Protein 8R15 (pdb70)

Sequence (200 aa):
ACDCTGTRDGGSSSKDYICRDARLGPTKLPKKLPLSATVESYNRFGGLTPIQFLQTWTDEKGNYKYPPQNGFQLDANGNAINGSMVLQVGTLVDRFGSEYGSYVSAASAPYSQRALPPSNLATNPDTPDFPYNYHVYRVIKPLTVVGGPIAPWFGQPGLGAQFFTGETGNVKFLIEQNYLQKEDPSALVYKSDGCADVLF

B-factor: mean 47.09, std 11.44, range [26.04, 125.07]

Structure (mmCIF, N/CA/C/O backbone):
data_8R15
#
_entry.id   8R15
#
_cell.length_a   83.060
_cell.length_b   83.060
_cell.length_c   57.964
_cell.angle_alpha   90.000
_cell.angle_beta   90.000
_cell.angle_gamma   120.000
#
_symmetry.space_group_name_H-M   'P 32 2 1'
#
loop_
_entity.id
_entity.type
_entity.pdbx_description
1 polymer 'TNT domain-containing protein'
2 branched alpha-D-mannopyranose-(1-3)-[alpha-D-mannopyranose-(1-6)]beta-D-mannopyranose-(1-4)-2-acetamido-2-deoxy-beta-D-glucopyranose-(1-4)-2-acetamido-2-deoxy-beta-D-glucopyranose
3 non-polymer GLYCEROL
4 water water
#
loop_
_atom_site.group_PDB
_atom_site.id
_atom_site.type_symbol
_atom_site.label_atom_id
_atom_site.label_alt_id
_atom_site.label_comp_id
_atom_site.label_asym_id
_atom_site.label_entity_id
_atom_site.label_seq_id
_atom_site.pdbx_PDB_ins_code
_atom_site.Cartn_x
_atom_site.Cartn_y
_atom_site.Cartn_z
_atom_site.occupancy
_atom_site.B_iso_or_equiv
_atom_site.auth_seq_id
_atom_site.auth_comp_id
_atom_site.auth_asym_id
_atom_site.auth_atom_id
_atom_site.pdbx_PDB_model_num
ATOM 1 N N . ALA A 1 29 ? 33.18730 -6.12575 4.23325 1.000 61.29353 29 ALA A N 1
ATOM 2 C CA . ALA A 1 29 ? 32.47118 -6.16010 2.96481 1.000 62.09798 29 ALA A CA 1
ATOM 3 C C . ALA A 1 29 ? 30.98478 -5.86924 3.14749 1.000 61.22682 29 ALA A C 1
ATOM 4 O O . ALA A 1 29 ? 30.55498 -4.72709 3.01560 1.000 70.00067 29 ALA A O 1
ATOM 6 N N . CYS A 1 30 ? 30.21012 -6.91140 3.44605 1.000 54.27565 30 CYS A N 1
ATOM 7 C CA . CYS A 1 30 ? 28.76324 -6.79919 3.64087 1.000 62.08979 30 CYS A CA 1
ATOM 8 C C . CYS A 1 30 ? 28.08394 -6.29265 2.37644 1.000 62.36387 30 CYS A C 1
ATOM 9 O O . CYS A 1 30 ? 27.22826 -5.40592 2.40421 1.000 60.82358 30 CYS A O 1
ATOM 12 N N . ASP A 1 31 ? 28.47417 -6.88066 1.25585 1.000 62.36206 31 ASP A N 1
ATOM 13 C CA . ASP A 1 31 ? 28.01769 -6.45395 -0.04988 1.000 60.57346 31 ASP A CA 1
ATOM 14 C C . ASP A 1 31 ? 27.50012 -7.66930 -0.80451 1.000 54.24361 31 ASP A C 1
ATOM 15 O O . ASP A 1 31 ? 27.62542 -8.81224 -0.35516 1.000 49.28360 31 ASP A O 1
ATOM 20 N N . CYS A 1 32 ? 26.90924 -7.40724 -1.96661 1.000 55.36021 32 CYS A N 1
ATOM 21 C CA . CYS A 1 32 ? 26.42690 -8.45421 -2.85099 1.000 55.51200 32 CYS A CA 1
ATOM 22 C C . CYS A 1 32 ? 27.50181 -8.93503 -3.81383 1.000 53.64705 32 CYS A C 1
ATOM 23 O O . CYS A 1 32 ? 27.17586 -9.55637 -4.83082 1.000 56.75632 32 CYS A O 1
ATOM 26 N N . THR A 1 33 ? 28.76982 -8.65914 -3.51575 1.000 53.24657 33 THR A N 1
ATOM 27 C CA . THR A 1 33 ? 29.87221 -9.14753 -4.33434 1.000 51.87236 33 THR A CA 1
ATOM 28 C C . THR A 1 33 ? 29.94418 -10.66975 -4.27570 1.000 52.79059 33 THR A C 1
ATOM 29 O O . THR A 1 33 ? 29.78641 -11.27518 -3.21096 1.000 49.54866 33 THR A O 1
ATOM 33 N N . GLY A 1 34 ? 30.15686 -11.29228 -5.43575 1.000 51.94305 34 GLY A N 1
ATOM 34 C CA . GLY A 1 34 ? 30.27567 -12.73082 -5.52481 1.000 49.52616 34 GLY A CA 1
ATOM 35 C C . GLY A 1 34 ? 28.96773 -13.48472 -5.61475 1.000 45.89248 34 GLY A C 1
ATOM 36 O O . GLY A 1 34 ? 28.98322 -14.69622 -5.86864 1.000 42.10904 34 GLY A O 1
ATOM 37 N N . THR A 1 35 ? 27.83850 -12.82271 -5.40693 1.000 47.78276 35 THR A N 1
ATOM 38 C CA . THR A 1 35 ? 26.56180 -13.49400 -5.55907 1.000 46.81401 35 THR A CA 1
ATOM 39 C C . THR A 1 35 ? 26.19193 -13.57053 -7.03785 1.000 45.62247 35 THR A C 1
ATOM 40 O O . THR A 1 35 ? 26.97418 -13.21529 -7.92362 1.000 45.40407 35 THR A O 1
ATOM 44 N N . ARG A 1 36 ? 24.98281 -14.05076 -7.30754 1.000 47.68095 36 ARG A N 1
ATOM 45 C CA . ARG A 1 36 ? 24.49976 -14.26866 -8.66607 1.000 50.96870 36 ARG A CA 1
ATOM 46 C C . ARG A 1 36 ? 23.17718 -13.53361 -8.82906 1.000 49.35190 36 ARG A C 1
ATOM 47 O O . ARG A 1 36 ? 22.14653 -13.97531 -8.30620 1.000 51.12079 36 ARG A O 1
ATOM 55 N N . ASP A 1 37 ? 23.20897 -12.41848 -9.55035 1.000 44.42010 37 ASP A N 1
ATOM 56 C CA . ASP A 1 37 ? 22.01849 -11.60326 -9.76125 1.000 49.78392 37 ASP A CA 1
ATOM 57 C C . ASP A 1 37 ? 21.05629 -12.33876 -10.68855 1.000 48.99986 37 ASP A C 1
ATOM 58 O O . ASP A 1 37 ? 21.31962 -12.47796 -11.88712 1.000 49.80270 37 ASP A O 1
ATOM 63 N N . GLY A 1 38 ? 19.94094 -12.81583 -10.13152 1.000 50.37161 38 GLY A N 1
ATOM 64 C CA . GLY A 1 38 ? 18.90932 -13.47830 -10.91113 1.000 46.29736 38 GLY A CA 1
ATOM 65 C C . GLY A 1 38 ? 18.03459 -12.54023 -11.71526 1.000 50.87567 38 GLY A C 1
ATOM 66 O O . GLY A 1 38 ? 17.26101 -13.00612 -12.55958 1.000 49.75845 38 GLY A O 1
ATOM 67 N N . GLY A 1 39 ? 18.15076 -11.24403 -11.48994 1.000 48.03243 39 GLY A N 1
ATOM 68 C CA . GLY A 1 39 ? 17.35891 -10.29212 -12.22170 1.000 49.10980 39 GLY A CA 1
ATOM 69 C C . GLY A 1 39 ? 16.09044 -9.94953 -11.47856 1.000 50.09053 39 GLY A C 1
ATOM 70 O O . GLY A 1 39 ? 15.92163 -10.23601 -10.29018 1.000 49.03818 39 GLY A O 1
ATOM 71 N N . SER A 1 40 ? 15.17094 -9.32047 -12.21123 1.000 52.43026 40 SER A N 1
ATOM 72 C CA . SER A 1 40 ? 13.92063 -8.88962 -11.59958 1.000 49.44938 40 SER A CA 1
ATOM 73 C C . SER A 1 40 ? 13.10559 -10.07715 -11.11344 1.000 49.99364 40 SER A C 1
ATOM 74 O O . SER A 1 40 ? 12.34416 -9.96048 -10.14675 1.000 53.75913 40 SER A O 1
ATOM 77 N N . SER A 1 41 ? 13.25351 -11.22926 -11.76519 1.000 50.48197 41 SER A N 1
ATOM 78 C CA . SER A 1 41 ? 12.50671 -12.40611 -11.33924 1.000 52.82787 41 SER A CA 1
ATOM 79 C C . SER A 1 41 ? 12.92203 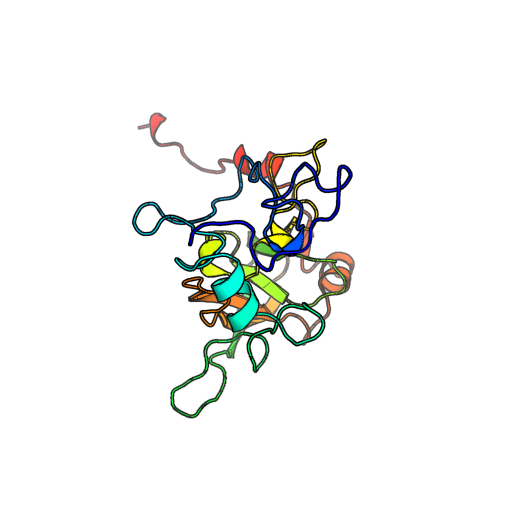-12.86305 -9.94507 1.000 49.42144 41 SER A C 1
ATOM 80 O O . SER A 1 41 ? 12.13030 -13.49715 -9.23936 1.000 51.29573 41 SER A O 1
ATOM 83 N N . SER A 1 42 ? 14.15204 -12.56240 -9.53104 1.000 49.30637 42 SER A N 1
ATOM 84 C CA . SER A 1 42 ? 14.62687 -12.89615 -8.19535 1.000 46.14670 42 SER A CA 1
ATOM 85 C C . SER A 1 42 ? 14.57962 -11.70066 -7.25512 1.000 45.08594 42 SER A C 1
ATOM 86 O O . SER A 1 42 ? 15.37945 -11.62071 -6.31990 1.000 43.89733 42 SER A O 1
ATOM 89 N N . LYS A 1 43 ? 13.63964 -10.77681 -7.47478 1.000 45.73491 43 LYS A N 1
ATOM 90 C CA . LYS A 1 43 ? 13.58906 -9.55474 -6.67909 1.000 46.75214 43 LYS A CA 1
ATOM 91 C C . LYS A 1 43 ? 13.26266 -9.81936 -5.21366 1.000 45.51435 43 LYS A C 1
ATOM 92 O O . LYS A 1 43 ? 13.51430 -8.95518 -4.36816 1.000 49.60180 43 LYS A O 1
ATOM 98 N N . ASP A 1 44 ? 12.71639 -10.98168 -4.88467 1.000 44.92565 44 ASP A N 1
ATOM 99 C CA . ASP A 1 44 ? 12.32589 -11.26986 -3.51199 1.000 47.21070 44 ASP A CA 1
ATOM 100 C C . ASP A 1 44 ? 13.41601 -11.97976 -2.71489 1.000 43.67690 44 ASP A C 1
ATOM 101 O O . ASP A 1 44 ? 13.15585 -12.43318 -1.59466 1.000 46.33724 44 ASP A O 1
ATOM 106 N N . TYR A 1 45 ? 14.63087 -12.06216 -3.24565 1.000 44.09434 45 TYR A N 1
ATOM 107 C CA . TYR A 1 45 ? 15.70926 -12.77962 -2.58614 1.000 43.85878 45 TYR A CA 1
ATOM 108 C C . TYR A 1 45 ? 16.88106 -11.84635 -2.30573 1.000 45.23138 45 TYR A C 1
ATOM 109 O O . TYR A 1 45 ? 17.04973 -10.81569 -2.96591 1.000 48.97445 45 TYR A O 1
ATOM 118 N N . ILE A 1 46 ? 17.67169 -12.20758 -1.28944 1.000 42.90182 46 ILE A N 1
ATOM 119 C CA . ILE A 1 46 ? 18.83522 -11.41041 -0.91553 1.000 45.37652 46 ILE A CA 1
ATOM 120 C C . ILE A 1 46 ? 19.83040 -11.39380 -2.06501 1.000 45.13166 46 ILE A C 1
ATOM 121 O O . ILE A 1 46 ? 20.23257 -12.44637 -2.57965 1.000 47.19873 46 ILE A O 1
ATOM 126 N N . CYS A 1 47 ? 20.22311 -10.19154 -2.48076 1.000 44.85552 47 CYS A N 1
ATOM 127 C CA . CYS A 1 47 ? 21.12881 -9.98718 -3.60567 1.000 47.45848 47 CYS A CA 1
ATOM 128 C C . CYS A 1 47 ? 20.58044 -10.57318 -4.90294 1.000 48.75827 47 CYS A C 1
ATOM 129 O O . CYS A 1 47 ? 21.33523 -10.81362 -5.84979 1.000 49.34539 47 CYS A O 1
ATOM 132 N N . ARG A 1 48 ? 19.26523 -10.78264 -4.96444 1.000 49.04934 48 ARG A N 1
ATOM 133 C CA . ARG A 1 48 ? 18.59719 -11.41941 -6.09927 1.000 49.93971 48 ARG A CA 1
ATOM 134 C C . ARG A 1 48 ? 19.20155 -12.78591 -6.41217 1.000 50.61852 48 ARG A C 1
ATOM 135 O O . ARG A 1 48 ? 19.18709 -13.23928 -7.56030 1.000 53.70317 48 ARG A O 1
ATOM 143 N N . ASP A 1 49 ? 19.73658 -13.44444 -5.38627 1.000 46.05624 49 ASP A N 1
ATOM 144 C CA . ASP A 1 49 ? 20.35040 -14.76510 -5.49743 1.000 44.82061 49 ASP A CA 1
ATOM 145 C C . ASP A 1 49 ? 19.56368 -15.69198 -4.57835 1.000 44.64454 49 ASP A C 1
ATOM 146 O O . ASP A 1 49 ? 19.79356 -15.70997 -3.36484 1.000 42.58374 49 ASP A O 1
ATOM 151 N N . ALA A 1 50 ? 18.64723 -16.47153 -5.16010 1.000 46.85893 50 ALA A N 1
ATOM 152 C CA . ALA A 1 50 ? 17.76858 -17.33373 -4.37706 1.000 39.98824 50 ALA A CA 1
ATOM 153 C C . ALA A 1 50 ? 18.52283 -18.32716 -3.50147 1.000 37.62177 50 ALA A C 1
ATOM 154 O O . ALA A 1 50 ? 17.90293 -18.93325 -2.62091 1.000 40.60674 50 ALA A O 1
ATOM 156 N N . ARG A 1 51 ? 19.83056 -18.51124 -3.71338 1.000 40.02637 51 ARG A N 1
ATOM 157 C CA . ARG A 1 51 ? 20.60772 -19.36685 -2.82287 1.000 38.07931 51 ARG A CA 1
ATOM 158 C C . ARG A 1 51 ? 20.70079 -18.77400 -1.42635 1.000 38.09102 51 ARG A C 1
ATOM 159 O O . ARG A 1 51 ? 20.79742 -19.51418 -0.44268 1.000 35.78747 51 ARG A O 1
ATOM 167 N N . LEU A 1 52 ? 20.66579 -17.44612 -1.32141 1.000 41.10963 52 LEU A N 1
ATOM 168 C CA . LEU A 1 52 ? 20.80680 -16.73513 -0.05714 1.000 37.41028 52 LEU A CA 1
ATOM 169 C C . LEU A 1 52 ? 19.48698 -16.55005 0.68762 1.000 37.50794 52 LEU A C 1
ATOM 170 O O . LEU A 1 52 ? 19.47047 -15.89724 1.73653 1.000 36.62367 52 LEU A O 1
ATOM 175 N N . GLY A 1 53 ? 18.38310 -17.08831 0.17716 1.000 39.29796 53 GLY A N 1
ATOM 176 C CA . GLY A 1 53 ? 17.11791 -17.01871 0.87326 1.000 39.30089 53 GLY A CA 1
ATOM 177 C C . GLY A 1 53 ? 16.32021 -15.76523 0.56652 1.000 42.94418 53 GLY A C 1
ATOM 178 O O . GLY A 1 53 ? 16.82334 -14.80861 -0.02903 1.000 41.71453 53 GLY A O 1
ATOM 179 N N . PRO A 1 54 ? 15.06127 -15.73676 0.99294 1.000 41.33832 54 PRO A N 1
ATOM 180 C CA . PRO A 1 54 ? 14.18954 -14.60966 0.65006 1.000 45.00381 54 PRO A CA 1
ATOM 181 C C . PRO A 1 54 ? 14.50767 -13.36667 1.46696 1.000 47.92132 54 PRO A C 1
ATOM 182 O O . PRO A 1 54 ? 15.05303 -13.43697 2.57264 1.000 46.99276 54 PRO A O 1
ATOM 186 N N . THR A 1 55 ? 14.15673 -12.20851 0.89830 1.000 41.38455 55 THR A N 1
ATOM 187 C CA . THR A 1 55 ? 14.27620 -10.95997 1.64623 1.000 44.69223 55 THR A CA 1
ATOM 188 C C . THR A 1 55 ? 13.30725 -10.93974 2.82568 1.000 46.16670 55 THR A C 1
ATOM 189 O O . THR A 1 55 ? 13.68001 -10.57208 3.94588 1.000 44.05089 55 THR A O 1
ATOM 193 N N . LYS A 1 56 ? 12.05928 -11.34680 2.58967 1.000 48.53766 56 LYS A N 1
ATOM 194 C CA . LYS A 1 56 ? 11.03326 -11.44180 3.62136 1.000 46.86199 56 LYS A CA 1
ATOM 195 C C . LYS A 1 56 ? 10.96251 -12.88153 4.11595 1.000 44.28469 56 LYS A C 1
ATOM 196 O O . LYS A 1 56 ? 10.65663 -13.79286 3.33765 1.000 49.46742 56 LYS A O 1
ATOM 202 N N . LEU A 1 57 ? 11.22014 -13.07632 5.40881 1.000 40.09468 57 LEU A N 1
ATOM 203 C CA . LEU A 1 57 ? 11.32590 -14.39785 6.00850 1.000 48.77011 57 LEU A CA 1
ATOM 204 C C . LEU A 1 57 ? 9.94347 -14.95753 6.33319 1.000 48.17438 57 LEU A C 1
ATOM 205 O O . LEU A 1 57 ? 8.96426 -14.20962 6.39918 1.000 48.85847 57 LEU A O 1
ATOM 210 N N . PRO A 1 58 ? 9.82616 -16.27985 6.50816 1.000 46.69279 58 PRO A N 1
ATOM 211 C CA . PRO A 1 58 ? 8.51494 -16.85435 6.83977 1.000 46.96436 58 PRO A CA 1
ATOM 212 C C . PRO A 1 58 ? 7.96490 -16.23730 8.11593 1.000 46.92904 58 PRO A C 1
ATOM 213 O O . PRO A 1 58 ? 8.71191 -15.88526 9.03100 1.000 50.21817 58 PRO A O 1
ATOM 217 N N . LYS A 1 59 ? 6.64179 -16.08993 8.16256 1.000 43.28959 59 LYS A N 1
ATOM 218 C CA . LYS A 1 59 ? 6.04302 -15.28304 9.21568 1.000 44.39281 59 LYS A CA 1
ATOM 219 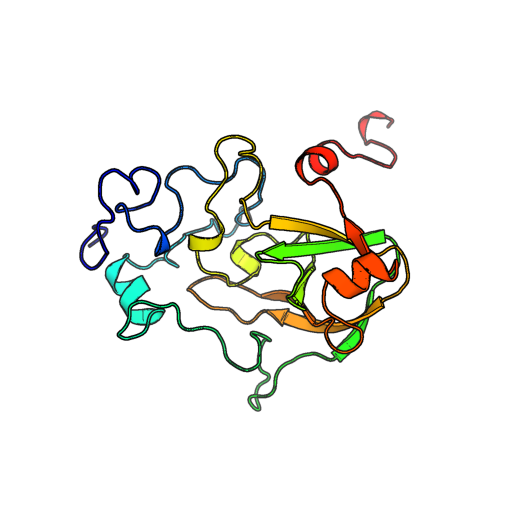C C . LYS A 1 59 ? 5.95408 -16.02824 10.54088 1.000 43.30264 59 LYS A C 1
ATOM 220 O O . LYS A 1 59 ? 6.01203 -15.39745 11.60012 1.000 43.93685 59 LYS A O 1
ATOM 226 N N . LYS A 1 60 ? 5.82261 -17.35266 10.51772 1.000 41.04590 60 LYS A N 1
ATOM 227 C CA . LYS A 1 60 ? 5.59645 -18.10913 11.74046 1.000 39.79816 60 LYS A CA 1
ATOM 228 C C . LYS A 1 60 ? 6.65368 -19.17545 12.01770 1.000 38.56961 60 LYS A C 1
ATOM 229 O O . LYS A 1 60 ? 6.54953 -19.87705 13.03060 1.000 35.45629 60 LYS A O 1
ATOM 235 N N . LEU A 1 61 ? 7.66560 -19.31902 11.16741 1.000 40.80414 61 LEU A N 1
ATOM 236 C CA . LEU A 1 61 ? 8.71684 -20.30299 11.41916 1.000 38.56437 61 LEU A CA 1
ATOM 237 C C . LEU A 1 61 ? 9.74290 -19.74396 12.39548 1.000 39.33345 61 LEU A C 1
ATOM 238 O O . LEU A 1 61 ? 10.31173 -18.67711 12.13554 1.000 37.10491 61 LEU A O 1
ATOM 243 N N . PRO A 1 62 ? 9.99514 -20.40849 13.52361 1.000 42.24599 62 PRO A N 1
ATOM 244 C CA . PRO A 1 62 ? 11.07834 -19.97459 14.41979 1.000 40.24050 62 PRO A CA 1
ATOM 245 C C . PRO A 1 62 ? 12.42131 -20.16445 13.73211 1.000 34.95673 62 PRO A C 1
ATOM 246 O O . PRO A 1 62 ? 12.80208 -21.28392 13.38185 1.000 32.65245 62 PRO A O 1
ATOM 250 N N . LEU A 1 63 ? 13.14350 -19.07002 13.54023 1.000 32.70675 63 LEU A N 1
ATOM 251 C CA . LEU A 1 63 ? 14.43062 -19.18767 12.87247 1.000 36.17116 63 LEU A CA 1
ATOM 252 C C . LEU A 1 63 ? 15.57021 -19.43344 13.84914 1.000 35.63440 63 LEU A C 1
ATOM 253 O O . LEU A 1 63 ? 16.56944 -20.06641 13.48230 1.000 36.23513 63 LEU A O 1
ATOM 258 N N . SER A 1 64 ? 15.43727 -18.97607 15.08772 1.000 32.24139 64 SER A N 1
ATOM 259 C CA . SER A 1 64 ? 16.51000 -19.11667 16.05957 1.000 38.03253 64 SER A CA 1
ATOM 260 C C . SER A 1 64 ? 15.91982 -19.02657 17.45936 1.000 38.03849 64 SER A C 1
ATOM 261 O O . SER A 1 64 ? 14.70289 -18.94837 17.64234 1.000 36.45740 64 SER A O 1
ATOM 264 N N . ALA A 1 65 ? 16.80043 -19.03827 18.44996 1.000 32.59349 65 ALA A N 1
ATOM 265 C CA . ALA A 1 65 ? 16.42061 -18.70319 19.80804 1.000 34.78463 65 ALA A CA 1
ATOM 266 C C . ALA A 1 65 ? 16.77058 -17.24222 20.07745 1.000 39.62428 65 ALA A C 1
ATOM 267 O O . ALA A 1 65 ? 17.40474 -16.56973 19.26074 1.000 41.46760 65 ALA A O 1
ATOM 269 N N . THR A 1 66 ? 16.33745 -16.73994 21.23419 1.000 39.03093 66 THR A N 1
ATOM 270 C CA . THR A 1 66 ? 16.62685 -15.34708 21.55522 1.000 37.66843 66 THR A CA 1
ATOM 271 C C . THR A 1 66 ? 18.09118 -15.15603 21.91152 1.000 42.32293 66 THR A C 1
ATOM 272 O O . THR A 1 66 ? 18.65958 -14.09011 21.65544 1.000 46.60220 66 THR A O 1
ATOM 276 N N . VAL A 1 67 ? 18.71676 -16.17402 22.49516 1.000 38.34407 67 VAL A N 1
ATOM 277 C CA . VAL A 1 67 ? 20.09966 -16.04312 22.92530 1.000 39.95009 67 VAL A CA 1
ATOM 278 C C . VAL A 1 67 ? 21.07714 -16.06665 21.75644 1.000 41.306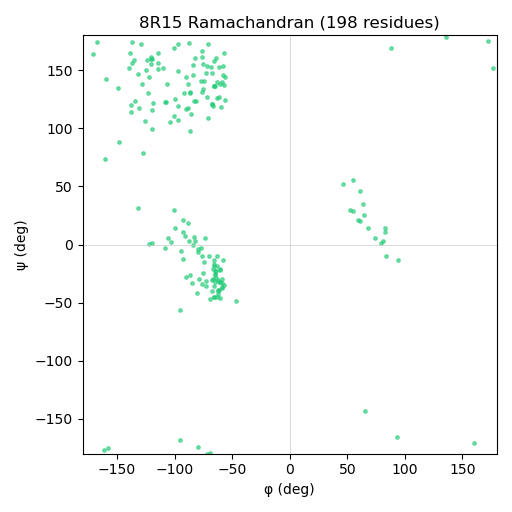24 67 VAL A C 1
ATOM 279 O O . VAL A 1 67 ? 22.23762 -15.67259 21.92034 1.000 44.84107 67 VAL A O 1
ATOM 283 N N . GLU A 1 68 ? 20.64400 -16.50015 20.57304 1.000 44.26735 68 GLU A N 1
ATOM 284 C CA . GLU A 1 68 ? 21.54842 -16.61564 19.42674 1.000 44.61910 68 GLU A CA 1
ATOM 285 C C . GLU A 1 68 ? 20.71872 -16.34864 18.16737 1.000 40.93967 68 GLU A C 1
ATOM 286 O O . GLU A 1 68 ? 20.19139 -17.27645 17.55252 1.000 41.58526 68 GLU A O 1
ATOM 292 N N . SER A 1 69 ? 20.62143 -15.07261 17.79195 1.000 41.96125 69 SER A N 1
ATOM 293 C CA . SER A 1 69 ? 19.79574 -14.68378 16.65450 1.000 41.35324 69 SER A CA 1
ATOM 294 C C . SER A 1 69 ? 20.23661 -15.40650 15.39007 1.000 38.25316 69 SER A C 1
ATOM 295 O O . SER A 1 69 ? 21.38433 -15.83548 15.25642 1.000 42.64046 69 SER A O 1
ATOM 298 N N . TYR A 1 70 ? 19.29940 -15.57004 14.46851 1.000 34.79621 70 TYR A N 1
ATOM 299 C CA . TYR A 1 70 ? 19.60779 -16.23857 13.21790 1.000 39.88153 70 TYR A CA 1
ATOM 300 C C . TYR A 1 70 ? 20.35987 -15.29371 12.29188 1.000 39.88713 70 TYR A C 1
ATOM 301 O O . TYR A 1 70 ? 20.07807 -14.09347 12.24065 1.000 40.03707 70 TYR A O 1
ATOM 310 N N . ASN A 1 71 ? 21.34305 -15.83589 11.58176 1.000 39.85633 71 ASN A N 1
ATOM 311 C CA . ASN A 1 71 ? 22.08395 -15.08019 10.57932 1.000 41.96257 71 ASN A CA 1
ATOM 312 C C . ASN A 1 71 ? 22.26615 -15.98633 9.37162 1.000 41.21801 71 ASN A C 1
ATOM 313 O O . ASN A 1 71 ? 22.95322 -17.01033 9.46331 1.000 42.48161 71 ASN A O 1
ATOM 318 N N . ARG A 1 72 ? 21.63995 -15.61961 8.24599 1.000 40.84921 72 ARG A N 1
ATOM 319 C CA . ARG A 1 72 ? 21.61338 -16.50877 7.08718 1.000 40.63057 72 ARG A CA 1
ATOM 320 C C . ARG A 1 72 ? 23.00621 -16.82741 6.56333 1.000 40.12463 72 ARG A C 1
ATOM 321 O O . ARG A 1 72 ? 23.18073 -17.84384 5.88279 1.000 45.04273 72 ARG A O 1
ATOM 329 N N . PHE A 1 73 ? 24.00261 -16.00262 6.87707 1.000 41.95431 73 PHE A N 1
ATOM 330 C CA . PHE A 1 73 ? 25.35475 -16.19291 6.37138 1.000 42.79839 73 PHE A CA 1
ATOM 331 C C . PHE A 1 73 ? 26.31190 -16.73144 7.43086 1.000 45.63143 73 PHE A C 1
ATOM 332 O O . PHE A 1 73 ? 27.51382 -16.85122 7.16353 1.000 49.52697 73 PHE A O 1
ATOM 340 N N . GLY A 1 74 ? 25.81293 -17.06910 8.61654 1.000 42.75956 74 GLY A N 1
ATOM 341 C CA . GLY A 1 74 ? 26.68086 -17.56891 9.67396 1.000 40.91604 74 GLY A CA 1
ATOM 342 C C . GLY A 1 74 ? 27.70446 -16.56054 10.14518 1.000 44.33361 74 GLY A C 1
ATOM 343 O O . GLY A 1 74 ? 28.83027 -16.93859 10.49215 1.000 49.22257 74 GLY A O 1
ATOM 344 N N . GLY A 1 75 ? 27.34072 -15.28007 10.16473 1.000 45.36451 75 GLY A N 1
ATOM 345 C CA . GLY A 1 75 ? 28.26370 -14.24999 10.58374 1.000 50.71690 75 GLY A CA 1
ATOM 346 C C . GLY A 1 75 ? 29.27141 -13.83864 9.53893 1.000 47.02292 75 GLY A C 1
ATOM 347 O O . GLY A 1 75 ? 30.11102 -12.97616 9.82136 1.000 46.21626 75 GLY A O 1
ATOM 348 N N . LEU A 1 76 ? 29.21642 -14.41996 8.34593 1.000 45.03205 76 LEU A N 1
ATOM 349 C CA . LEU A 1 76 ? 30.11356 -14.09249 7.24805 1.000 45.57383 76 LEU A CA 1
ATOM 350 C C . LEU A 1 76 ? 29.43221 -13.16883 6.24372 1.000 45.84695 76 LEU A C 1
ATOM 351 O O . LEU A 1 76 ? 28.22152 -12.93943 6.28233 1.000 46.38606 76 LEU A O 1
ATOM 356 N N . THR A 1 77 ? 30.23857 -12.63544 5.33869 1.000 48.68963 77 THR A N 1
ATOM 357 C CA . THR A 1 77 ? 29.71622 -11.88072 4.21597 1.000 49.04111 77 THR A CA 1
ATOM 358 C C . THR A 1 77 ? 29.32501 -12.85507 3.09964 1.000 48.89468 77 THR A C 1
ATOM 359 O O . THR A 1 77 ? 29.83550 -13.98186 3.05784 1.000 47.92626 77 THR A O 1
ATOM 363 N N . PRO A 1 78 ? 28.37321 -12.47308 2.22789 1.000 46.84512 78 PRO A N 1
ATOM 364 C CA . PRO A 1 78 ? 27.91026 -13.41618 1.18977 1.000 43.16637 78 PRO A CA 1
ATOM 365 C C . PRO A 1 78 ? 29.02325 -14.13356 0.43792 1.000 44.71015 78 PRO A C 1
ATOM 366 O O . PRO A 1 78 ? 28.97182 -15.36552 0.31614 1.000 44.69913 78 PRO A O 1
ATOM 370 N N . ILE A 1 79 ? 30.03409 -13.41119 -0.05864 1.000 45.67816 79 ILE A N 1
ATOM 371 C CA . ILE A 1 79 ? 31.10941 -14.06253 -0.80583 1.000 45.38866 79 ILE A CA 1
ATOM 372 C C . ILE A 1 79 ? 31.85221 -15.05563 0.08389 1.000 48.57896 79 ILE A C 1
ATOM 373 O O . ILE A 1 79 ? 32.14363 -16.18007 -0.33829 1.000 49.13855 79 ILE A O 1
ATOM 378 N N . GLN A 1 80 ? 32.13954 -14.67928 1.33553 1.000 46.91410 80 GLN A N 1
ATOM 379 C CA . GLN A 1 80 ? 32.76876 -15.62019 2.26342 1.000 46.42990 80 GLN A CA 1
ATOM 380 C C . GLN A 1 80 ? 31.87600 -16.82399 2.52768 1.000 41.05680 80 GLN A C 1
ATOM 381 O O . GLN A 1 80 ? 32.35808 -17.95840 2.64419 1.000 37.43164 80 GLN A O 1
ATOM 387 N N . PHE A 1 81 ? 30.57255 -16.58607 2.65270 1.000 43.73487 81 PHE A N 1
ATOM 388 C CA . PHE A 1 81 ? 29.62200 -17.67154 2.85229 1.000 43.20674 81 PHE A CA 1
ATOM 389 C C . PHE A 1 81 ? 29.54927 -18.57209 1.62375 1.000 42.90403 81 PHE A C 1
ATOM 390 O O . PHE A 1 81 ? 29.56920 -19.80265 1.74902 1.000 45.61786 81 PHE A O 1
ATOM 398 N N . LEU A 1 82 ? 29.48048 -17.98335 0.42749 1.000 44.72649 82 LEU A N 1
ATOM 399 C CA . LEU A 1 82 ? 29.48928 -18.79885 -0.78306 1.000 45.48849 82 LEU A CA 1
ATOM 400 C C . LEU A 1 82 ? 30.80034 -19.56231 -0.92167 1.000 41.59368 82 LEU A C 1
ATOM 401 O O . LEU A 1 82 ? 30.79365 -20.76221 -1.21620 1.000 44.95634 82 LEU A O 1
ATOM 406 N N . GLN A 1 83 ? 31.93147 -18.88596 -0.69591 1.000 42.96414 83 GLN A N 1
ATOM 407 C CA . GLN A 1 83 ? 33.23788 -19.53608 -0.78984 1.000 45.27379 83 GLN A CA 1
ATOM 408 C C . GLN A 1 83 ? 33.34357 -20.74025 0.13394 1.000 45.26694 83 GLN A C 1
ATOM 409 O O . GLN A 1 83 ? 34.01004 -21.72895 -0.19520 1.000 47.56250 83 GLN A O 1
ATOM 415 N N . THR A 1 84 ? 32.70525 -20.67164 1.29830 1.000 43.80213 84 THR A N 1
ATOM 416 C CA . THR A 1 84 ? 32.88602 -21.70790 2.30140 1.000 41.42176 84 THR A CA 1
ATOM 417 C C . THR A 1 84 ? 31.95494 -22.88870 2.07005 1.000 41.94049 84 THR A C 1
ATOM 418 O O . THR A 1 84 ? 32.33677 -24.03499 2.33554 1.000 42.68867 84 THR A O 1
ATOM 422 N N . TRP A 1 85 ? 30.75415 -22.63747 1.54445 1.000 46.03432 85 TRP A N 1
ATOM 423 C CA . TRP A 1 85 ? 29.69184 -23.63277 1.54559 1.000 42.56972 85 TRP A CA 1
ATOM 424 C C . TRP A 1 85 ? 29.21077 -24.01466 0.15185 1.000 40.16334 85 TRP A C 1
ATOM 425 O O . TRP A 1 85 ? 28.29119 -24.83614 0.03015 1.000 42.18507 85 TRP A O 1
ATOM 436 N N . THR A 1 86 ? 29.78672 -23.45163 -0.90062 1.000 40.59753 86 THR A N 1
ATOM 437 C CA . THR A 1 86 ? 29.43299 -23.85268 -2.25118 1.000 45.38027 86 THR A CA 1
ATOM 438 C C . THR A 1 86 ? 30.66123 -24.38855 -2.97425 1.000 51.80853 86 THR A C 1
ATOM 439 O O . THR A 1 86 ? 31.80519 -24.11601 -2.59442 1.000 48.45632 86 THR A O 1
ATOM 443 N N . ASP A 1 87 ? 30.39933 -25.16238 -4.02629 1.000 53.16115 87 ASP A N 1
ATOM 444 C CA . ASP A 1 87 ? 31.42397 -25.72667 -4.88574 1.000 52.40788 87 ASP A CA 1
ATOM 445 C C . ASP A 1 87 ? 31.63185 -24.82210 -6.09715 1.000 55.49186 87 ASP A C 1
ATOM 446 O O . ASP A 1 87 ? 31.14186 -23.68871 -6.14742 1.000 58.59099 87 ASP A O 1
ATOM 451 N N . GLU A 1 88 ? 32.35834 -25.33462 -7.09401 1.000 60.07739 88 GLU A N 1
ATOM 452 C CA . GLU A 1 88 ? 32.68227 -24.53390 -8.26813 1.000 65.29186 88 GLU A CA 1
ATOM 453 C C . GLU A 1 88 ? 31.44472 -24.21672 -9.09721 1.000 63.64248 88 GLU A C 1
ATOM 454 O O . GLU A 1 88 ? 31.39443 -23.17205 -9.75646 1.000 61.79168 88 GLU A O 1
ATOM 460 N N . LYS A 1 89 ? 30.44822 -25.10046 -9.09342 1.000 58.20890 89 LYS A N 1
ATOM 461 C CA . LYS A 1 89 ? 29.21282 -24.82447 -9.81235 1.000 56.55260 89 LYS A CA 1
ATOM 462 C C . LYS A 1 89 ? 28.27950 -23.89845 -9.04083 1.000 55.26008 89 LYS A C 1
ATOM 463 O O . LYS A 1 89 ? 27.23195 -23.51675 -9.57457 1.000 53.08181 89 LYS A O 1
ATOM 469 N N . GLY A 1 90 ? 28.63470 -23.52279 -7.81304 1.000 53.76535 90 GLY A N 1
ATOM 470 C CA . GLY A 1 90 ? 27.76587 -22.71671 -6.98527 1.000 51.80616 90 GLY A CA 1
ATOM 471 C C . GLY A 1 90 ? 26.69999 -23.49139 -6.24717 1.000 50.80523 90 GLY A C 1
ATOM 472 O O . GLY A 1 90 ? 25.78521 -22.87597 -5.68666 1.000 49.05253 90 GLY A O 1
ATOM 473 N N . ASN A 1 91 ? 26.77948 -24.82019 -6.23415 1.000 51.33366 91 ASN A N 1
ATOM 474 C CA . ASN A 1 91 ? 25.81876 -25.64918 -5.51852 1.000 49.14094 91 ASN A CA 1
ATOM 475 C C . ASN A 1 91 ? 26.30889 -25.89173 -4.09579 1.000 46.68152 91 ASN A C 1
ATOM 476 O O . ASN A 1 91 ? 27.51150 -26.00678 -3.85168 1.000 48.04950 91 ASN A O 1
ATOM 481 N N . TYR A 1 92 ? 25.37379 -25.94423 -3.15281 1.000 42.66810 92 TYR A N 1
ATOM 482 C CA . TYR A 1 92 ? 25.75026 -26.04496 -1.74947 1.000 40.73726 92 TYR A CA 1
ATOM 483 C C . TYR A 1 92 ? 26.44101 -27.37075 -1.45599 1.000 44.09467 92 TYR A C 1
ATOM 484 O O . TYR A 1 92 ? 26.00996 -28.43103 -1.91661 1.000 40.78712 92 TYR A O 1
ATOM 493 N N . LYS A 1 93 ? 27.52199 -27.30302 -0.68106 1.000 44.38600 93 LYS A N 1
ATOM 494 C CA . LYS A 1 93 ? 28.19781 -28.49321 -0.18518 1.000 41.56849 93 LYS A CA 1
ATOM 495 C C . LYS A 1 93 ? 27.53453 -28.93497 1.11790 1.000 42.11146 93 LYS A C 1
ATOM 496 O O . LYS A 1 93 ? 27.32414 -28.12204 2.02522 1.000 43.04084 93 LYS A O 1
ATOM 502 N N . TYR A 1 94 ? 27.20152 -30.21378 1.21084 1.000 36.50349 94 TYR A N 1
ATOM 503 C CA . TYR A 1 94 ? 26.40254 -30.70440 2.32453 1.000 41.96431 94 TYR A CA 1
ATOM 504 C C . TYR A 1 94 ? 27.21626 -31.58198 3.27179 1.000 41.28545 94 TYR A C 1
ATOM 505 O O . TYR A 1 94 ? 28.19681 -32.21277 2.86157 1.000 45.04690 94 TYR A O 1
ATOM 514 N N . PRO A 1 95 ? 26.84155 -31.63199 4.55392 1.000 41.86165 95 PRO A N 1
ATOM 515 C CA . PRO A 1 95 ? 27.66348 -32.33655 5.57245 1.000 43.92796 95 PRO A CA 1
ATOM 516 C C . PRO A 1 95 ? 27.80982 -33.81786 5.27227 1.000 43.15307 95 PRO A C 1
ATOM 517 O O . PRO A 1 95 ? 26.92739 -34.42796 4.65302 1.000 44.33739 95 PRO A O 1
ATOM 521 N N . PRO A 1 96 ? 28.89967 -34.43383 5.71612 1.000 41.15479 96 PRO A N 1
ATOM 522 C CA . PRO A 1 96 ? 29.11636 -35.86113 5.46318 1.000 41.86337 96 PRO A CA 1
ATOM 523 C C . PRO A 1 96 ? 28.26056 -36.72924 6.37683 1.000 42.92698 96 PRO A C 1
ATOM 524 O O . PRO A 1 96 ? 27.68546 -36.26804 7.36221 1.000 43.30131 96 PRO A O 1
ATOM 528 N N . GLN A 1 97 ? 28.19681 -38.01354 6.02202 1.000 44.65376 97 GLN A N 1
ATOM 529 C CA . GLN A 1 97 ? 27.44468 -39.02970 6.76205 1.000 40.06970 97 GLN A CA 1
ATOM 530 C C . GLN A 1 97 ? 26.05037 -38.53111 7.12712 1.000 44.53368 97 GLN A C 1
ATOM 531 O O . GLN A 1 97 ? 25.63159 -38.55735 8.28794 1.000 42.59836 97 GLN A O 1
ATOM 537 N N . ASN A 1 98 ? 25.33896 -38.05113 6.10826 1.000 44.14563 98 ASN A N 1
ATOM 538 C CA . ASN A 1 98 ? 23.92763 -37.68557 6.18952 1.000 41.66388 98 ASN A CA 1
ATOM 539 C C . ASN A 1 98 ? 23.66190 -36.57191 7.18972 1.000 43.05289 98 ASN A C 1
ATOM 540 O O . ASN A 1 98 ? 22.52293 -36.40061 7.63762 1.000 43.84951 98 ASN A O 1
ATOM 545 N N . GLY A 1 99 ? 24.68874 -35.80100 7.54362 1.000 43.94494 99 GLY A N 1
ATOM 546 C CA . GLY A 1 99 ? 24.50755 -34.64443 8.39707 1.000 41.86031 99 GLY A CA 1
ATOM 547 C C . GLY A 1 99 ? 24.42867 -34.93008 9.88006 1.000 39.67258 99 GLY A C 1
ATOM 548 O O . GLY A 1 99 ? 24.19942 -33.99665 10.66131 1.000 43.48724 99 GLY A O 1
ATOM 549 N N . PHE A 1 100 ? 24.59264 -36.18014 10.29642 1.000 38.28147 100 PHE A N 1
ATOM 550 C CA . PHE A 1 100 ? 24.68178 -36.47554 11.71483 1.000 39.65929 100 PHE A CA 1
ATOM 551 C C . PHE A 1 100 ? 25.96605 -35.89037 12.29654 1.000 40.75780 100 PHE A C 1
ATOM 552 O O . PHE A 1 100 ? 26.99680 -35.79285 11.62309 1.000 37.28989 100 PHE A O 1
ATOM 560 N N . GLN A 1 101 ? 25.89288 -35.49392 13.56373 1.000 41.40377 101 GLN A N 1
ATOM 561 C CA . GLN A 1 101 ? 27.09456 -35.13664 14.29941 1.000 38.69665 101 GLN A CA 1
ATOM 562 C C . GLN A 1 101 ? 28.01273 -36.34922 14.38780 1.000 42.57029 101 GLN A C 1
ATOM 563 O O . GLN A 1 101 ? 27.58894 -37.43506 14.79656 1.000 43.90922 101 GLN A O 1
ATOM 569 N N . LEU A 1 102 ? 29.26739 -36.16869 13.98155 1.000 43.24343 102 LEU A N 1
ATOM 570 C CA . LEU A 1 102 ? 30.24312 -37.25023 13.98432 1.000 45.43279 102 LEU A CA 1
ATOM 571 C C . LEU A 1 102 ? 30.94892 -37.32134 15.33173 1.000 47.03658 102 LEU A C 1
ATOM 572 O O . LEU A 1 102 ? 31.32437 -36.29398 15.90454 1.000 43.38905 102 LEU A O 1
ATOM 577 N N . ASP A 1 103 ? 31.14546 -38.54355 15.82656 1.000 49.31553 103 ASP A N 1
ATOM 578 C CA . ASP A 1 103 ? 31.83686 -38.73337 17.09395 1.000 53.44128 103 ASP A CA 1
ATOM 579 C C . ASP A 1 103 ? 33.31716 -38.37246 16.94736 1.000 53.58730 103 ASP A C 1
ATOM 580 O O . ASP A 1 103 ? 33.78758 -37.96565 15.88057 1.000 56.85752 103 ASP A O 1
ATOM 585 N N . ALA A 1 104 ? 34.05933 -38.51587 18.04947 1.000 55.74556 104 ALA A N 1
ATOM 586 C CA . ALA A 1 104 ? 35.49348 -38.24308 18.03021 1.000 58.73825 104 ALA A CA 1
ATOM 587 C C . ALA A 1 104 ? 36.22772 -39.11453 17.01933 1.000 61.07524 104 ALA A C 1
ATOM 588 O O . ALA A 1 104 ? 37.19223 -38.65536 16.39811 1.000 62.55010 104 ALA A O 1
ATOM 590 N N . ASN A 1 105 ? 35.76652 -40.34700 16.81057 1.000 67.27331 105 ASN A N 1
ATOM 591 C CA . ASN A 1 105 ? 36.36588 -41.26328 15.84991 1.000 66.63285 105 ASN A CA 1
ATOM 592 C C . ASN A 1 105 ? 35.87478 -41.03290 14.42859 1.000 66.65571 105 ASN A C 1
ATOM 593 O O . ASN A 1 105 ? 36.20671 -41.82809 13.54562 1.000 71.30342 105 ASN A O 1
ATOM 598 N N . GLY A 1 106 ? 35.08725 -39.98658 14.18973 1.000 57.52198 106 GLY A N 1
ATOM 599 C CA . GLY A 1 106 ? 34.60337 -39.70711 12.85517 1.000 53.59820 106 GLY A CA 1
ATOM 600 C C . GLY A 1 106 ? 33.38081 -40.48819 12.43613 1.000 57.20078 106 GLY A C 1
ATOM 601 O O . GLY A 1 106 ? 33.05572 -40.50987 11.24498 1.000 58.87968 106 GLY A O 1
ATOM 602 N N . ASN A 1 107 ? 32.68553 -41.12468 13.37376 1.000 52.77921 107 ASN A N 1
ATOM 603 C CA . ASN A 1 107 ? 31.49739 -41.91171 13.07749 1.000 53.66328 107 ASN A CA 1
ATOM 604 C C . ASN A 1 107 ? 30.24690 -41.17331 13.54823 1.000 55.22863 107 ASN A C 1
ATOM 605 O O . ASN A 1 107 ? 30.22653 -40.59616 14.64259 1.000 53.16196 107 ASN A O 1
ATOM 610 N N . ALA A 1 108 ? 29.20121 -41.20693 12.71973 1.000 50.11468 108 ALA A N 1
ATOM 611 C CA . ALA A 1 108 ? 27.97794 -40.47448 13.01521 1.000 47.41011 108 ALA A CA 1
ATOM 612 C C . ALA A 1 108 ? 27.35672 -40.95163 14.31816 1.000 47.03549 108 ALA A C 1
ATOM 613 O O . ALA A 1 108 ? 27.28246 -42.15195 14.59290 1.000 43.02212 108 ALA A O 1
ATOM 615 N N . ILE A 1 109 ? 26.88402 -39.99735 15.10884 1.000 46.24324 109 ILE A N 1
ATOM 616 C CA . ILE A 1 109 ? 26.17227 -40.28981 16.34432 1.000 40.96077 109 ILE A CA 1
ATOM 617 C C . ILE A 1 109 ? 24.69988 -40.51294 15.99297 1.000 42.63958 109 ILE A C 1
ATOM 618 O O . ILE A 1 109 ? 23.99999 -39.58117 15.58205 1.000 39.05469 109 ILE A O 1
ATOM 623 N N . ASN A 1 110 ? 24.22413 -41.74538 16.14497 1.000 38.87686 110 ASN A N 1
ATOM 624 C CA . ASN A 1 110 ? 22.82960 -42.04603 15.88571 1.000 40.95259 110 ASN A CA 1
ATOM 625 C C . ASN A 1 110 ? 22.48072 -43.35930 16.56751 1.000 46.85377 110 ASN A C 1
ATOM 626 O O . ASN A 1 110 ? 23.30479 -43.97138 17.25444 1.000 45.14134 110 ASN A O 1
ATOM 631 N N . GLY A 1 111 ? 21.23971 -43.79782 16.35558 1.000 47.72960 111 GLY A N 1
ATOM 632 C CA . GLY A 1 111 ? 20.79598 -45.08313 16.87097 1.000 39.76946 111 GLY A CA 1
ATOM 633 C C . GLY A 1 111 ? 19.33196 -45.33803 16.59468 1.000 42.71999 111 GLY A C 1
ATOM 634 O O . GLY A 1 111 ? 18.54469 -44.39680 16.46771 1.000 45.05418 111 GLY A O 1
ATOM 635 N N . SER A 1 112 ? 18.96198 -46.60761 16.48609 1.000 44.44467 112 SER A N 1
ATOM 636 C CA . SER A 1 112 ? 17.57653 -46.97885 16.24024 1.000 43.43094 112 SER A CA 1
ATOM 637 C C . SER A 1 112 ? 16.71809 -46.64086 17.45351 1.000 47.76356 112 SER A C 1
ATOM 638 O O . SER A 1 112 ? 16.95696 -47.14883 18.55354 1.000 53.73536 112 SER A O 1
ATOM 641 N N . MET A 1 113 ? 15.70552 -45.79863 17.25103 1.000 46.14295 113 MET A N 1
ATOM 642 C CA . MET A 1 113 ? 14.80219 -45.40507 18.32072 1.000 46.63727 113 MET A CA 1
ATOM 643 C C . MET A 1 113 ? 13.37006 -45.35631 17.80837 1.000 48.48084 113 MET A C 1
ATOM 644 O O . MET A 1 113 ? 13.12015 -45.09378 16.62800 1.000 48.00165 113 MET A O 1
ATOM 649 N N . VAL A 1 114 ? 12.42895 -45.58163 18.72061 1.000 44.68044 114 VAL A N 1
ATOM 650 C CA . VAL A 1 114 ? 11.00899 -45.54307 18.39636 1.000 46.71838 114 VAL A CA 1
ATOM 651 C C . VAL A 1 114 ? 10.48409 -44.13729 18.64465 1.000 48.08790 114 VAL A C 1
ATOM 652 O O . VAL A 1 114 ? 10.71888 -43.55386 19.71116 1.000 49.65644 114 VAL A O 1
ATOM 656 N N . LEU A 1 115 ? 9.77150 -43.59252 17.65990 1.000 47.97175 115 LEU A N 1
ATOM 657 C CA . LEU A 1 115 ? 9.04578 -42.33705 17.82317 1.000 48.49902 115 LEU A CA 1
ATOM 658 C C . LEU A 1 115 ? 7.64857 -42.64653 18.35025 1.000 49.06458 115 LEU A C 1
ATOM 659 O O . LEU A 1 115 ? 6.86098 -43.32094 17.67761 1.000 46.40336 115 LEU A O 1
ATOM 664 N N . GLN A 1 116 ? 7.34910 -42.15714 19.55101 1.000 47.54844 116 GLN A N 1
ATOM 665 C CA . GLN A 1 116 ? 6.06035 -42.40374 20.17837 1.000 45.11188 116 GLN A CA 1
ATOM 666 C C . GLN A 1 116 ? 4.94160 -41.68909 19.43236 1.000 46.53179 116 GLN A C 1
ATOM 667 O O . GLN A 1 116 ? 5.15410 -40.66005 18.78371 1.000 46.40874 116 GLN A O 1
ATOM 673 N N . VAL A 1 117 ? 3.73599 -42.25570 19.53148 1.000 39.46990 117 VAL A N 1
ATOM 674 C CA . VAL A 1 117 ? 2.56593 -41.64924 18.91290 1.000 42.31693 117 VAL A CA 1
ATOM 675 C C . VAL A 1 117 ? 2.36726 -40.24582 19.47114 1.000 47.28189 117 VAL A C 1
ATOM 676 O O . VAL A 1 117 ? 2.55707 -40.00047 20.66942 1.000 48.21822 117 VAL A O 1
ATOM 680 N N . GLY A 1 118 ? 1.99345 -39.30952 18.59500 1.000 43.77740 118 GLY A N 1
ATOM 681 C CA . GLY A 1 118 ? 1.82384 -37.92330 18.96190 1.000 38.00023 118 GLY A CA 1
ATOM 682 C C . GLY A 1 118 ? 3.04306 -37.05975 18.72521 1.000 44.95419 118 GLY A C 1
ATOM 683 O O . GLY A 1 118 ? 2.93719 -35.82662 18.77264 1.000 47.32055 118 GLY A O 1
ATOM 684 N N . THR A 1 119 ? 4.19558 -37.67436 18.48119 1.000 42.00900 119 THR A N 1
ATOM 685 C CA . THR A 1 119 ? 5.40148 -36.92650 18.16359 1.000 44.15420 119 THR A CA 1
ATOM 686 C C . THR A 1 119 ? 5.20865 -36.15368 16.86400 1.000 41.66606 119 THR A C 1
ATOM 687 O O . THR A 1 119 ? 4.59884 -36.64653 15.91192 1.000 39.97590 119 THR A O 1
ATOM 691 N N . LEU A 1 120 ? 5.70817 -34.92340 16.83824 1.000 42.00014 120 LEU A N 1
ATOM 692 C CA . LEU A 1 120 ? 5.58233 -34.04074 15.68798 1.000 37.13338 120 LEU A CA 1
ATOM 693 C C . LEU A 1 120 ? 6.93736 -33.93098 15.01326 1.000 38.24922 120 LEU A C 1
ATOM 694 O O . LEU A 1 120 ? 7.92329 -33.53960 15.64666 1.000 40.88967 120 LEU A O 1
ATOM 699 N N . VAL A 1 121 ? 6.98892 -34.27531 13.73905 1.000 36.21904 121 VAL A N 1
ATOM 700 C CA . VAL A 1 121 ? 8.21572 -34.14485 12.97570 1.000 35.68426 121 VAL A CA 1
ATOM 701 C C . VAL A 1 121 ? 7.92869 -33.28100 11.75797 1.000 37.47293 121 VAL A C 1
ATOM 702 O O . VAL A 1 121 ? 6.77460 -33.11787 11.34829 1.000 38.34821 121 VAL A O 1
ATOM 706 N N . ASP A 1 122 ? 8.98494 -32.69257 11.19929 1.000 37.05649 122 ASP A N 1
ATOM 707 C CA . ASP A 1 122 ? 8.85614 -31.84098 10.02605 1.000 38.65384 122 ASP A CA 1
ATOM 708 C C . ASP A 1 122 ? 9.97300 -32.15740 9.03731 1.000 40.32515 122 ASP A C 1
ATOM 709 O O . ASP A 1 122 ? 10.86865 -32.96329 9.30651 1.000 39.68966 122 ASP A O 1
ATOM 714 N N . ARG A 1 123 ? 9.89715 -31.52591 7.86827 1.000 37.93866 123 ARG A N 1
ATOM 715 C CA . ARG A 1 123 ? 10.85363 -31.77785 6.80131 1.000 39.64169 123 ARG A CA 1
ATOM 716 C C . ARG A 1 123 ? 10.84658 -30.59939 5.83760 1.000 38.82126 123 ARG A C 1
ATOM 717 O O . ARG A 1 123 ? 9.79465 -30.00926 5.58403 1.000 42.90600 123 ARG A O 1
ATOM 725 N N . PHE A 1 124 ? 12.02810 -30.24442 5.33392 1.000 38.85726 124 PHE A N 1
ATOM 726 C CA . PHE A 1 124 ? 12.17683 -29.28497 4.23856 1.000 41.05317 124 PHE A CA 1
ATOM 727 C C . PHE A 1 124 ? 12.49988 -30.09074 2.98089 1.000 45.43501 124 PHE A C 1
ATOM 728 O O . PHE A 1 124 ? 13.61829 -30.58813 2.82464 1.000 46.39651 124 PHE A O 1
ATOM 736 N N . GLY A 1 125 ? 11.51825 -30.23445 2.08984 1.000 41.19423 125 GLY A N 1
ATOM 737 C CA . GLY A 1 125 ? 11.70426 -31.05710 0.90842 1.000 43.30016 125 GLY A CA 1
ATOM 738 C C . GLY A 1 125 ? 10.53286 -31.96916 0.58591 1.000 47.69617 125 GLY A C 1
ATOM 739 O O . GLY A 1 125 ? 9.53829 -31.99020 1.31625 1.000 45.40427 125 GLY A O 1
ATOM 740 N N . SER A 1 126 ? 10.63676 -32.73273 -0.50150 1.000 48.67675 126 SER A N 1
ATOM 741 C CA . SER A 1 126 ? 9.52005 -33.54872 -0.96211 1.000 45.85079 126 SER A CA 1
ATOM 742 C C . SER A 1 126 ? 9.35110 -34.78975 -0.09376 1.000 44.03065 126 SER A C 1
ATOM 743 O O . SER A 1 126 ? 10.25948 -35.21240 0.62763 1.000 43.87489 126 SER A O 1
ATOM 746 N N . GLU A 1 127 ? 8.16092 -35.38317 -0.18651 1.000 51.05829 127 GLU A N 1
ATOM 747 C CA . GLU A 1 127 ? 7.84828 -36.58289 0.57283 1.000 51.68833 127 GLU A CA 1
ATOM 748 C C . GLU A 1 127 ? 8.60941 -37.80460 0.08504 1.000 52.00578 127 GLU A C 1
ATOM 749 O O . GLU A 1 127 ? 8.57786 -38.83773 0.76018 1.000 53.32167 127 GLU A O 1
ATOM 755 N N . TYR A 1 128 ? 9.28883 -37.71762 -1.05708 1.000 45.09540 128 TYR A N 1
ATOM 756 C CA . TYR A 1 128 ? 10.09260 -38.83709 -1.52728 1.000 47.22075 128 TYR A CA 1
ATOM 757 C C . TYR A 1 128 ? 11.41419 -38.94877 -0.78519 1.000 47.14636 128 TYR A C 1
ATOM 758 O O . TYR A 1 128 ? 12.17369 -39.89019 -1.04354 1.000 44.26306 128 TYR A O 1
ATOM 767 N N . GLY A 1 129 ? 11.70609 -38.01082 0.11978 1.000 40.20060 129 GLY A N 1
ATOM 768 C CA . GLY A 1 129 ? 12.86624 -38.12379 0.97171 1.000 40.34861 129 GLY A CA 1
ATOM 769 C C . GLY A 1 129 ? 12.55933 -38.91092 2.22506 1.000 40.74087 129 GLY A C 1
ATOM 770 O O . GLY A 1 129 ? 11.41623 -39.26377 2.50829 1.000 44.56492 129 GLY A O 1
ATOM 771 N N . SER A 1 130 ? 13.60479 -39.18258 2.99817 1.000 40.77523 130 SER A N 1
ATOM 772 C CA . SER A 1 130 ? 13.50453 -40.11037 4.11929 1.000 42.71398 130 SER A CA 1
ATOM 773 C C . SER A 1 130 ? 14.12264 -39.52589 5.38726 1.000 40.90863 130 SER A C 1
ATOM 774 O O . SER A 1 130 ? 14.64845 -40.25398 6.23536 1.000 42.96934 130 SER A O 1
ATOM 777 N N . TYR A 1 131 ? 14.06517 -38.20455 5.54992 1.000 39.05190 131 TYR A N 1
ATOM 778 C CA . TYR A 1 131 ? 14.64191 -37.54879 6.72151 1.000 38.69054 131 TYR A CA 1
ATOM 779 C C . TYR A 1 131 ? 13.61985 -36.59118 7.31701 1.000 39.34445 131 TYR A C 1
ATOM 780 O O . TYR A 1 131 ? 13.22127 -35.62070 6.66632 1.000 41.57566 131 TYR A O 1
ATOM 789 N N . VAL A 1 132 ? 13.21293 -36.85886 8.55477 1.000 40.76546 132 VAL A N 1
ATOM 790 C CA . VAL A 1 132 ? 12.36095 -35.95682 9.31485 1.000 37.62497 132 VAL A CA 1
ATOM 791 C C . VAL A 1 132 ? 13.15729 -35.42995 10.50841 1.000 38.24742 132 VAL A C 1
ATOM 792 O O . VAL A 1 132 ? 14.21667 -35.95262 10.85996 1.000 38.53325 132 VAL A O 1
ATOM 796 N N . SER A 1 133 ? 12.64706 -34.36217 11.12156 1.000 36.02191 133 SER A N 1
ATOM 797 C CA . SER A 1 133 ? 13.33350 -33.72563 12.23693 1.000 34.17283 133 SER A CA 1
ATOM 798 C C . SER A 1 133 ? 12.33695 -33.37451 13.32777 1.000 36.79092 133 SER A C 1
ATOM 799 O O . SER A 1 133 ? 11.14315 -33.21714 13.06627 1.000 35.65874 133 SER A O 1
ATOM 802 N N . ALA A 1 134 ? 12.83887 -33.25436 14.55608 1.000 36.84088 134 ALA A N 1
ATOM 803 C CA . ALA A 1 134 ? 12.00802 -32.78039 15.65392 1.000 34.69673 134 ALA A CA 1
ATOM 804 C C . ALA A 1 134 ? 11.48740 -31.38914 15.32863 1.000 36.89705 134 ALA A C 1
ATOM 805 O O . ALA A 1 134 ? 12.27149 -30.45544 15.13303 1.000 38.61641 134 ALA A O 1
ATOM 807 N N . ALA A 1 135 ? 10.16001 -31.26075 15.24885 1.000 34.71443 135 ALA A N 1
ATOM 808 C CA . ALA A 1 135 ? 9.55018 -30.03908 14.74041 1.000 33.57472 135 ALA A CA 1
ATOM 809 C C . ALA A 1 135 ? 9.82484 -28.82741 15.62181 1.000 33.51119 135 ALA A C 1
ATOM 810 O O . ALA A 1 135 ? 9.80207 -27.69915 15.12176 1.000 33.49487 135 ALA A O 1
ATOM 812 N N . SER A 1 136 ? 10.08595 -29.02246 16.91228 1.000 32.28536 136 SER A N 1
ATOM 813 C CA . SER A 1 136 ? 10.21620 -27.88143 17.80968 1.000 33.91831 136 SER A CA 1
ATOM 814 C C . SER A 1 136 ? 11.57584 -27.18775 17.72947 1.000 36.36911 136 SER A C 1
ATOM 815 O O . SER A 1 136 ? 11.73585 -26.12464 18.34003 1.000 36.33753 136 SER A O 1
ATOM 818 N N . ALA A 1 137 ? 12.54703 -27.73815 16.98019 1.000 33.85537 137 ALA A N 1
ATOM 819 C CA . ALA A 1 137 ? 13.86861 -27.11395 16.85928 1.000 31.61808 137 ALA A CA 1
ATOM 820 C C . ALA A 1 137 ? 13.80825 -25.90793 15.92420 1.000 33.63239 137 ALA A C 1
ATOM 821 O O . ALA A 1 137 ? 13.26461 -26.01275 14.81704 1.000 36.44580 137 ALA A O 1
ATOM 823 N N . PRO A 1 138 ? 14.35337 -24.76104 16.32122 1.000 35.10975 138 PRO A N 1
ATOM 824 C CA . PRO A 1 138 ? 14.40449 -23.61499 15.40679 1.000 35.39199 138 PRO A CA 1
ATOM 825 C C . PRO A 1 138 ? 15.26835 -23.89665 14.18653 1.000 34.49316 138 PRO A C 1
ATOM 826 O O . PRO A 1 138 ? 16.12020 -24.78872 14.17628 1.000 36.72284 138 PRO A O 1
ATOM 830 N N . TYR A 1 139 ? 15.03930 -23.09564 13.14115 1.000 37.87558 139 TYR A N 1
ATOM 831 C CA . TYR A 1 139 ? 15.72643 -23.32361 11.87374 1.000 34.81373 139 TYR A CA 1
ATOM 832 C C . TYR A 1 139 ? 17.24254 -23.27136 12.01991 1.000 33.38932 139 TYR A C 1
ATOM 833 O O . TYR A 1 139 ? 17.95898 -23.92629 11.25321 1.000 33.63761 139 TYR A O 1
ATOM 842 N N . SER A 1 140 ? 17.75308 -22.49372 12.97453 1.000 33.92531 140 SER A N 1
ATOM 843 C CA . SER A 1 140 ? 19.19518 -22.42082 13.16721 1.000 34.08820 140 SER A CA 1
ATOM 844 C C . SER A 1 140 ? 19.78778 -23.75400 13.58299 1.000 34.94308 140 SER A C 1
ATOM 845 O O . SER A 1 140 ? 20.99213 -23.95818 13.41009 1.000 36.09727 140 SER A O 1
ATOM 848 N N . GLN A 1 141 ? 18.96328 -24.67328 14.07604 1.000 36.29781 141 GLN A N 1
ATOM 849 C CA . GLN A 1 141 ? 19.41389 -25.95485 14.58585 1.000 32.41383 141 GLN A CA 1
ATOM 850 C C . GLN A 1 141 ? 19.35031 -27.05701 13.55285 1.000 32.61790 141 GLN A C 1
ATOM 851 O O . GLN A 1 141 ? 19.79010 -28.17244 13.83508 1.000 32.40956 141 GLN A O 1
ATOM 857 N N . ARG A 1 142 ? 18.80628 -26.78795 12.37856 1.000 31.83540 142 ARG A N 1
ATOM 858 C CA . ARG A 1 142 ? 18.68835 -27.83161 11.38118 1.000 35.05658 142 ARG A CA 1
ATOM 859 C C . ARG A 1 142 ? 19.86935 -27.87500 10.43353 1.000 36.69283 142 ARG A C 1
ATOM 860 O O . ARG A 1 142 ? 20.02558 -28.86777 9.71544 1.000 37.68652 142 ARG A O 1
ATOM 868 N N . ALA A 1 143 ? 20.71724 -26.85041 10.44883 1.000 35.40176 143 ALA A N 1
ATOM 869 C CA . ALA A 1 143 ? 21.92210 -26.80946 9.63155 1.000 33.17028 143 ALA A CA 1
ATOM 870 C C . ALA A 1 143 ? 21.57267 -27.01672 8.15741 1.000 36.28721 143 ALA A C 1
ATOM 871 O O . ALA A 1 143 ? 22.07372 -27.91792 7.47730 1.000 32.73805 143 ALA A O 1
ATOM 873 N N . LEU A 1 144 ? 20.67081 -26.15714 7.68307 1.000 37.33789 144 LEU A N 1
ATOM 874 C CA . LEU A 1 144 ? 20.16143 -26.11460 6.32302 1.000 37.97795 144 LEU A CA 1
ATOM 875 C C . LEU A 1 144 ? 20.41224 -24.74311 5.71195 1.000 35.00585 144 LEU A C 1
ATOM 876 O O . LEU A 1 144 ? 20.32331 -23.72652 6.40606 1.000 38.33327 144 LEU A O 1
ATOM 881 N N . PRO A 1 145 ? 20.71731 -24.67949 4.42027 1.000 35.20606 145 PRO A N 1
ATOM 882 C CA . PRO A 1 145 ? 21.06621 -23.39269 3.79615 1.000 35.27914 145 PRO A CA 1
ATOM 883 C C . PRO A 1 145 ? 19.87617 -22.44961 3.80152 1.000 36.72674 145 PRO A C 1
ATOM 884 O O . PRO A 1 145 ? 18.72123 -22.89007 3.92984 1.000 37.38400 145 PRO A O 1
ATOM 888 N N . PRO A 1 146 ? 20.11015 -21.13789 3.69679 1.000 33.54459 146 PRO A N 1
ATOM 889 C CA . PRO A 1 146 ? 18.98381 -20.18872 3.73627 1.000 33.18263 146 PRO A CA 1
ATOM 890 C C . PRO A 1 146 ? 18.02632 -20.29263 2.55457 1.000 38.14380 146 PRO A C 1
ATOM 891 O O . PRO A 1 146 ? 16.92599 -19.72945 2.63251 1.000 38.81275 146 PRO A O 1
ATOM 895 N N . SER A 1 147 ? 18.39052 -21.00348 1.48324 1.000 37.34790 147 SER A N 1
ATOM 896 C CA . SER A 1 147 ? 17.48886 -21.15292 0.34384 1.000 36.77858 147 SER A CA 1
ATOM 897 C C . SER A 1 147 ? 16.16669 -21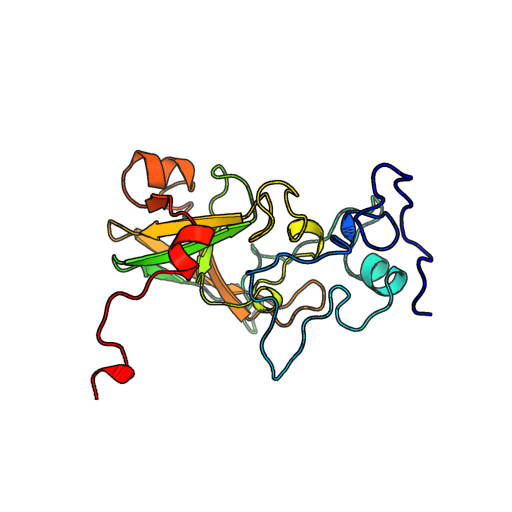.79585 0.73814 1.000 39.43483 147 SER A C 1
ATOM 898 O O . SER A 1 147 ? 15.11187 -21.39505 0.23414 1.000 36.66179 147 SER A O 1
ATOM 901 N N . ASN A 1 148 ? 16.19291 -22.76393 1.65447 1.000 39.92591 148 ASN A N 1
ATOM 902 C CA . ASN A 1 148 ? 14.97257 -23.45480 2.03901 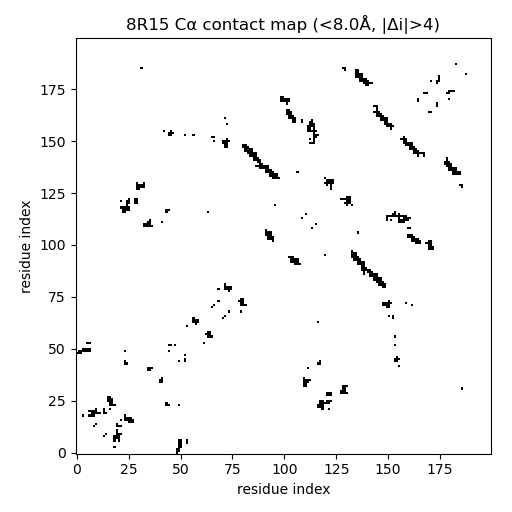1.000 33.81390 148 ASN A CA 1
ATOM 903 C C . ASN A 1 148 ? 13.94702 -22.53874 2.68369 1.000 34.26434 148 ASN A C 1
ATOM 904 O O . ASN A 1 148 ? 12.81015 -22.97118 2.87715 1.000 40.97749 148 ASN A O 1
ATOM 909 N N . LEU A 1 149 ? 14.30657 -21.29955 3.01076 1.000 39.93307 149 LEU A N 1
ATOM 910 C CA . LEU A 1 149 ? 13.36769 -20.37337 3.62877 1.000 38.45826 149 LEU A CA 1
ATOM 911 C C . LEU A 1 149 ? 12.49779 -19.65148 2.61750 1.000 37.85957 149 LEU A C 1
ATOM 912 O O . LEU A 1 149 ? 11.66272 -18.83211 3.02035 1.000 38.34638 149 LEU A O 1
ATOM 917 N N . ALA A 1 150 ? 12.68451 -19.92279 1.32830 1.000 37.48643 150 ALA A N 1
ATOM 918 C CA . ALA A 1 150 ? 11.82119 -19.34078 0.31503 1.000 39.61677 150 ALA A CA 1
ATOM 919 C C . ALA A 1 150 ? 10.37861 -19.71696 0.60087 1.000 37.79410 150 ALA A C 1
ATOM 920 O O . ALA A 1 150 ? 10.07024 -20.85916 0.94982 1.000 38.46084 150 ALA A O 1
ATOM 922 N N . THR A 1 151 ? 9.49549 -18.74298 0.46267 1.000 38.42749 151 THR A N 1
ATOM 923 C CA . THR A 1 151 ? 8.13661 -18.88178 0.94645 1.000 44.70790 151 THR A CA 1
ATOM 924 C C . THR A 1 151 ? 7.15738 -18.53394 -0.16086 1.000 44.86456 151 THR A C 1
ATOM 925 O O . THR A 1 151 ? 7.36861 -17.57906 -0.91522 1.000 47.36528 151 THR A O 1
ATOM 929 N N . ASN A 1 152 ? 6.10368 -19.32739 -0.26161 1.000 41.66008 152 ASN A N 1
ATOM 930 C CA . ASN A 1 152 ? 5.01694 -19.04281 -1.18844 1.000 47.34818 152 ASN A CA 1
ATOM 931 C C . ASN A 1 152 ? 4.26725 -17.79257 -0.75120 1.000 46.70084 152 ASN A C 1
ATOM 932 O O . ASN A 1 152 ? 3.71865 -17.77009 0.35869 1.000 45.76978 152 ASN A O 1
ATOM 937 N N . PRO A 1 153 ? 4.19277 -16.75062 -1.58385 1.000 48.27702 153 PRO A N 1
ATOM 938 C CA . PRO A 1 153 ? 3.48520 -15.52596 -1.17155 1.000 47.72237 153 PRO A CA 1
ATOM 939 C C . PRO A 1 153 ? 2.00900 -15.73189 -0.85685 1.000 51.72159 153 PRO A C 1
ATOM 940 O O . PRO A 1 153 ? 1.43248 -14.91345 -0.12485 1.000 50.73082 153 PRO A O 1
ATOM 944 N N . ASP A 1 154 ? 1.38245 -16.79565 -1.37161 1.000 53.05789 154 ASP A N 1
ATOM 945 C CA . ASP A 1 154 ? -0.01789 -17.06944 -1.06987 1.000 51.66785 154 ASP A CA 1
ATOM 946 C C . ASP A 1 154 ? -0.21014 -17.64766 0.32165 1.000 51.51058 154 ASP A C 1
ATOM 947 O O . ASP A 1 154 ? -1.22924 -17.37110 0.96058 1.000 52.55486 154 ASP A O 1
ATOM 952 N N . THR A 1 155 ? 0.74283 -18.44021 0.80188 1.000 51.81461 155 THR A N 1
ATOM 953 C CA . THR A 1 155 ? 0.69711 -19.01418 2.14300 1.000 45.70268 155 THR A CA 1
ATOM 954 C C . THR A 1 155 ? 2.01919 -18.67549 2.81835 1.000 47.02806 155 THR A C 1
ATOM 955 O O . THR A 1 155 ? 2.92102 -19.51802 2.92128 1.000 46.32842 155 THR A O 1
ATOM 959 N N . PRO A 1 156 ? 2.15987 -17.44289 3.31326 1.000 49.57177 156 PRO A N 1
ATOM 960 C CA . PRO A 1 156 ? 3.47198 -16.95572 3.75379 1.000 47.15607 156 PRO A CA 1
ATOM 961 C C . PRO A 1 156 ? 3.89144 -17.38253 5.15445 1.000 44.09689 156 PRO A C 1
ATOM 962 O O . PRO A 1 156 ? 4.97438 -16.97959 5.59434 1.000 48.15261 156 PRO A O 1
ATOM 966 N N . ASP A 1 157 ? 3.09959 -18.19246 5.86483 1.000 43.94068 157 ASP A N 1
ATOM 967 C CA . ASP A 1 157 ? 3.43054 -18.51414 7.25388 1.000 44.66165 157 ASP A CA 1
ATOM 968 C C . ASP A 1 157 ? 4.69037 -19.36566 7.35786 1.000 42.22449 157 ASP A C 1
ATOM 969 O O . ASP A 1 157 ? 5.50464 -19.16689 8.26711 1.000 41.25413 157 ASP A O 1
ATOM 974 N N . PHE A 1 158 ? 4.86193 -20.32183 6.45607 1.000 40.75198 158 PHE A N 1
ATOM 975 C CA . PHE A 1 158 ? 5.96991 -21.26279 6.49771 1.000 39.99336 158 PHE A CA 1
ATOM 976 C C . PHE A 1 158 ? 6.54166 -21.40147 5.09885 1.000 39.82205 158 PHE A C 1
ATOM 977 O O . PHE A 1 158 ? 5.86857 -21.07244 4.11508 1.000 40.33157 158 PHE A O 1
ATOM 985 N N . PRO A 1 159 ? 7.79393 -21.85920 4.97381 1.000 41.83219 159 PRO A N 1
ATOM 986 C CA . PRO A 1 159 ? 8.40452 -22.01254 3.64400 1.000 43.52708 159 PRO A CA 1
ATOM 987 C C . PRO A 1 159 ? 7.59321 -22.92773 2.73483 1.000 40.88379 159 PRO A C 1
ATOM 988 O O . PRO A 1 159 ? 6.71631 -23.67090 3.17928 1.000 43.58822 159 PRO A O 1
ATOM 992 N N . TYR A 1 160 ? 7.90671 -22.87165 1.43399 1.000 40.55253 160 TYR A N 1
ATOM 993 C CA . TYR A 1 160 ? 7.09945 -23.59714 0.45464 1.000 43.55995 160 TYR A CA 1
ATOM 994 C C . TYR A 1 160 ? 7.34306 -25.10076 0.53134 1.000 42.56339 160 TYR A C 1
ATOM 995 O O . TYR A 1 160 ? 6.41847 -25.89368 0.32417 1.000 46.93440 160 TYR A O 1
ATOM 1004 N N . ASN A 1 161 ? 8.57710 -25.51466 0.81470 1.000 41.09748 161 ASN A N 1
ATOM 1005 C CA . ASN A 1 161 ? 8.92378 -26.92577 0.91453 1.000 42.74982 161 ASN A CA 1
ATOM 1006 C C . ASN A 1 161 ? 8.81623 -27.46313 2.34141 1.000 41.79584 161 ASN A C 1
ATOM 1007 O O . ASN A 1 161 ? 9.43931 -28.48307 2.65731 1.000 42.11155 161 ASN A O 1
ATOM 1012 N N . TYR A 1 162 ? 8.04713 -26.80566 3.20587 1.000 40.92539 162 TYR A N 1
ATOM 1013 C CA . TYR A 1 162 ? 7.95624 -27.17352 4.61413 1.000 40.19608 162 TYR A CA 1
ATOM 1014 C C . TYR A 1 162 ? 6.69746 -27.99032 4.86859 1.000 40.48383 162 TYR A C 1
ATOM 1015 O O . TYR A 1 162 ? 5.59075 -27.54540 4.54919 1.000 41.10280 162 TYR A O 1
ATOM 1024 N N . HIS A 1 163 ? 6.86634 -29.17589 5.45370 1.000 39.69403 163 HIS A N 1
ATOM 1025 C CA . HIS A 1 163 ? 5.74739 -30.04428 5.79089 1.000 39.61772 163 HIS A CA 1
ATOM 1026 C C . HIS A 1 163 ? 5.88804 -30.52854 7.22497 1.000 38.45708 163 HIS A C 1
ATOM 1027 O O . HIS A 1 163 ? 6.99634 -30.74628 7.71551 1.000 41.58970 163 HIS A O 1
ATOM 1034 N N . VAL A 1 164 ? 4.75231 -30.70860 7.89138 1.000 36.73666 164 VAL A N 1
ATOM 1035 C CA . VAL A 1 164 ? 4.71694 -31.13764 9.28184 1.000 36.25512 164 VAL A CA 1
ATOM 1036 C C . VAL A 1 164 ? 3.90016 -32.41531 9.36537 1.000 39.58045 164 VAL A C 1
ATOM 1037 O O . VAL A 1 164 ? 2.78731 -32.48247 8.83286 1.000 43.04966 164 VAL A O 1
ATOM 1041 N N . TYR A 1 165 ? 4.45194 -33.42560 10.02593 1.000 40.41333 165 TYR A N 1
ATOM 1042 C CA . TYR A 1 165 ? 3.77945 -34.70147 10.19334 1.000 41.46009 165 TYR A CA 1
ATOM 1043 C C . TYR A 1 165 ? 3.69506 -35.05282 11.67396 1.000 39.97406 165 TYR A C 1
ATOM 1044 O O . TYR A 1 165 ? 4.54248 -34.65286 12.47955 1.000 35.94794 165 TYR A O 1
ATOM 1053 N N . ARG A 1 166 ? 2.64772 -35.79479 12.02380 1.000 41.30019 166 ARG A N 1
ATOM 1054 C CA . ARG A 1 166 ? 2.44955 -36.32523 13.36715 1.000 42.05950 166 ARG A CA 1
ATOM 1055 C C . ARG A 1 166 ? 2.43536 -37.84026 13.28117 1.000 41.32059 166 ARG A C 1
ATOM 1056 O O . ARG A 1 166 ? 1.62051 -38.40857 12.54704 1.000 42.66662 166 ARG A O 1
ATOM 1064 N N . VAL A 1 167 ? 3.33993 -38.49836 14.00678 1.000 39.43427 167 VAL A N 1
ATOM 1065 C CA . VAL A 1 167 ? 3.36210 -39.95259 13.93608 1.000 40.51404 167 VAL A CA 1
ATOM 1066 C C . VAL A 1 167 ? 2.13793 -40.49030 14.66388 1.000 41.15191 167 VAL A C 1
ATOM 1067 O O . VAL A 1 167 ? 1.83796 -40.10078 15.80198 1.000 43.97895 167 VAL A O 1
ATOM 1071 N N . ILE A 1 168 ? 1.37760 -41.33113 13.96833 1.000 43.25650 168 ILE A N 1
ATOM 1072 C CA . ILE A 1 168 ? 0.13139 -41.89595 14.46637 1.000 42.30474 168 ILE A CA 1
ATOM 1073 C C . ILE A 1 168 ? 0.26163 -43.37218 14.79000 1.000 44.44347 168 ILE A C 1
ATOM 1074 O O . ILE A 1 168 ? -0.69963 -43.98254 15.28333 1.000 40.78736 168 ILE A O 1
ATOM 1079 N N . LYS A 1 169 ? 1.42517 -43.96611 14.53337 1.000 43.51735 169 LYS A N 1
ATOM 1080 C CA . LYS A 1 169 ? 1.69207 -45.35594 14.78255 1.000 46.21394 169 LYS A CA 1
ATOM 1081 C C . LYS A 1 169 ? 3.18108 -45.36546 15.09904 1.000 41.18495 169 LYS A C 1
ATOM 1082 O O . LYS A 1 169 ? 3.94718 -44.68298 14.40248 1.000 43.98685 169 LYS A O 1
ATOM 1088 N N . PRO A 1 170 ? 3.61378 -46.07031 16.15397 1.000 45.79777 170 PRO A N 1
ATOM 1089 C CA . PRO A 1 170 ? 5.02729 -46.00830 16.55347 1.000 46.21443 170 PRO A CA 1
ATOM 1090 C C . PRO A 1 170 ? 5.96275 -46.39229 15.41951 1.000 45.73609 170 PRO A C 1
ATOM 1091 O O . PRO A 1 170 ? 5.84684 -47.47186 14.83139 1.000 53.01708 170 PRO A O 1
ATOM 1095 N N . LEU A 1 171 ? 6.88767 -45.49543 15.10082 1.000 44.07351 171 LEU A N 1
ATOM 1096 C CA . LEU A 1 171 ? 7.80099 -45.65715 13.97837 1.000 45.83658 171 LEU A CA 1
ATOM 1097 C C . LEU A 1 171 ? 9.22605 -45.67043 14.51426 1.000 44.74335 171 LEU A C 1
ATOM 1098 O O . LEU A 1 171 ? 9.69783 -44.67142 15.06645 1.000 47.84139 171 LEU A O 1
ATOM 1103 N N . THR A 1 172 ? 9.90991 -46.79483 14.35107 1.000 45.17584 172 THR A N 1
ATOM 1104 C CA . THR A 1 172 ? 11.32189 -46.85162 14.68549 1.000 45.07131 172 THR A CA 1
ATOM 1105 C C . THR A 1 172 ? 12.12740 -46.13564 13.60854 1.000 45.85513 172 THR A C 1
ATOM 1106 O O . THR A 1 172 ? 11.89624 -46.33559 12.41253 1.000 48.77832 172 THR A O 1
ATOM 1110 N N . VAL A 1 173 ? 13.06765 -45.28692 14.02502 1.000 44.28425 173 VAL A N 1
ATOM 1111 C CA . VAL A 1 173 ? 13.93098 -44.56453 13.09884 1.000 40.54655 173 VAL A CA 1
ATOM 1112 C C . VAL A 1 173 ? 15.33985 -44.57241 13.66023 1.000 42.02525 173 VAL A C 1
ATOM 1113 O O . VAL A 1 173 ? 15.55799 -44.85523 14.83857 1.000 48.39112 173 VAL A O 1
ATOM 1117 N N . VAL A 1 174 ? 16.30693 -44.23951 12.81113 1.000 40.29902 174 VAL A N 1
ATOM 1118 C CA . VAL A 1 174 ? 17.67131 -44.02386 13.27564 1.000 41.45553 174 VAL A CA 1
ATOM 1119 C C . VAL A 1 174 ? 17.81933 -42.51399 13.44455 1.000 42.50561 174 VAL A C 1
ATOM 1120 O O . VAL A 1 174 ? 17.86554 -41.75348 12.47318 1.000 39.96040 174 VAL A O 1
ATOM 1124 N N . GLY A 1 175 ? 17.85975 -42.07802 14.69992 1.000 40.81534 175 GLY A N 1
ATOM 1125 C CA . GLY A 1 175 ? 17.83597 -40.67024 15.04353 1.000 39.99251 175 GLY A CA 1
ATOM 1126 C C . GLY A 1 175 ? 19.13328 -40.23290 15.69256 1.000 38.09371 175 GLY A C 1
ATOM 1127 O O . GLY A 1 175 ? 19.82065 -41.03003 16.33054 1.000 40.34127 175 GLY A O 1
ATOM 1128 N N . GLY A 1 176 ? 19.47754 -38.96000 15.50721 1.000 38.40665 176 GLY A N 1
ATOM 1129 C CA . GLY A 1 176 ? 20.68760 -38.42008 16.07361 1.000 39.38464 176 GLY A CA 1
ATOM 1130 C C . GLY A 1 176 ? 20.75253 -36.90750 16.01411 1.000 35.19848 176 GLY A C 1
ATOM 1131 O O . GLY A 1 176 ? 19.89132 -36.24091 15.43579 1.000 36.45790 176 GLY A O 1
ATOM 1132 N N . PRO A 1 177 ? 21.78648 -36.33826 16.62249 1.000 35.48969 177 PRO A N 1
ATOM 1133 C CA . PRO A 1 177 ? 21.98742 -34.89099 16.53909 1.000 34.31234 177 PRO A CA 1
ATOM 1134 C C . PRO A 1 177 ? 22.47259 -34.47205 15.16106 1.000 38.02957 177 PRO A C 1
ATOM 1135 O O . PRO A 1 177 ? 23.18794 -35.20502 14.47409 1.000 39.75392 177 PRO A O 1
ATOM 1139 N N . ILE A 1 178 ? 22.06370 -33.27289 14.76532 1.000 38.32461 178 ILE A N 1
ATOM 1140 C CA . ILE A 1 178 ? 22.42046 -32.68886 13.47917 1.000 37.56740 178 ILE A CA 1
ATOM 1141 C C . ILE A 1 178 ? 23.75360 -31.96771 13.62466 1.000 40.02220 178 ILE A C 1
ATOM 1142 O O . ILE A 1 178 ? 23.93933 -31.17443 14.55396 1.000 36.11813 178 ILE A O 1
ATOM 1147 N N . ALA A 1 179 ? 24.68260 -32.22537 12.70848 1.000 39.47637 179 ALA A N 1
ATOM 1148 C CA . ALA A 1 179 ? 25.98301 -31.57824 12.81217 1.000 38.52669 179 ALA A CA 1
ATOM 1149 C C . ALA A 1 179 ? 25.87577 -30.11276 12.39593 1.000 36.75414 179 ALA A C 1
ATOM 1150 O O . ALA A 1 179 ? 25.13208 -29.78161 11.46312 1.000 35.80656 179 ALA A O 1
ATOM 1152 N N . PRO A 1 180 ? 26.57367 -29.21296 13.08617 1.000 34.74320 180 PRO A N 1
ATOM 1153 C CA . PRO A 1 180 ? 26.63028 -27.81934 12.63170 1.000 34.83494 180 PRO A CA 1
ATOM 1154 C C . PRO A 1 180 ? 27.14286 -27.74515 11.20145 1.000 37.96676 180 PRO A C 1
ATOM 1155 O O . PRO A 1 180 ? 27.99679 -28.53265 10.78564 1.000 33.82762 180 PRO A O 1
ATOM 1159 N N . TRP A 1 181 ? 26.59462 -26.80375 10.43884 1.000 35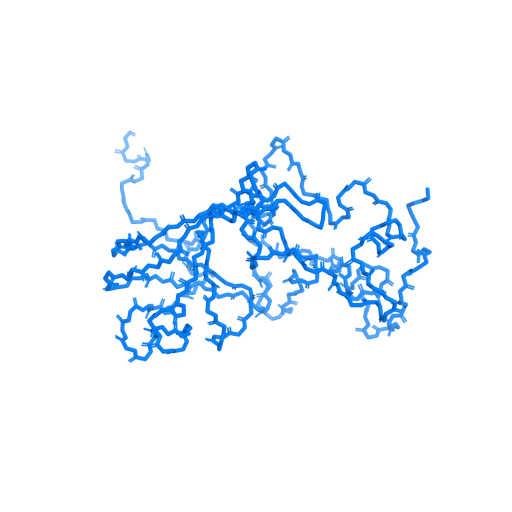.87632 181 TRP A N 1
ATOM 1160 C CA . TRP A 1 181 ? 26.93666 -26.66709 9.02741 1.000 37.95826 181 TRP A CA 1
ATOM 1161 C C . TRP A 1 181 ? 26.30863 -25.37727 8.52018 1.000 40.65006 181 TRP A C 1
ATOM 1162 O O . TRP A 1 181 ? 25.42337 -24.80298 9.16630 1.000 40.23060 181 TRP A O 1
ATOM 1173 N N . PHE A 1 182 ? 26.78411 -24.92508 7.35853 1.000 36.54283 182 PHE A N 1
ATOM 1174 C CA . PHE A 1 182 ? 26.31788 -23.68235 6.74828 1.000 38.14376 182 PHE A CA 1
ATOM 1175 C C . PHE A 1 182 ? 26.39872 -22.50642 7.72386 1.000 35.45895 182 PHE A C 1
ATOM 1176 O O . PHE A 1 182 ? 25.61402 -21.56199 7.63683 1.000 39.37031 182 PHE A O 1
ATOM 1184 N N . GLY A 1 183 ? 27.34664 -22.54636 8.65848 1.000 33.58971 183 GLY A N 1
ATOM 1185 C CA . GLY A 1 183 ? 27.47085 -21.48306 9.63382 1.000 34.34545 183 GLY A CA 1
ATOM 1186 C C . GLY A 1 183 ? 26.41668 -21.47985 10.71582 1.000 39.69218 183 GLY A C 1
ATOM 1187 O O . GLY A 1 183 ? 26.39228 -20.55471 11.53524 1.000 36.57735 183 GLY A O 1
ATOM 1188 N N . GLN A 1 184 ? 25.54433 -22.49964 10.75470 1.000 36.23651 184 GLN A N 1
ATOM 1189 C CA . GLN A 1 184 ? 24.45355 -22.60994 11.70750 1.000 37.17487 184 GLN A CA 1
ATOM 1190 C C . GLN A 1 184 ? 24.84795 -23.48599 12.88795 1.000 38.51507 184 GLN A C 1
ATOM 1191 O O . GLN A 1 184 ? 25.66254 -24.40651 12.74581 1.000 37.58634 184 GLN A O 1
ATOM 1197 N N . PRO A 1 185 ? 24.28006 -23.20196 14.06291 1.000 36.47945 185 PRO A N 1
ATOM 1198 C CA . PRO A 1 185 ? 24.61891 -24.00492 15.24590 1.000 36.69667 185 PRO A CA 1
ATOM 1199 C C . PRO A 1 185 ? 24.22747 -25.46741 15.12325 1.000 36.88013 185 PRO A C 1
ATOM 1200 O O . PRO A 1 185 ? 24.90446 -26.32934 15.70094 1.000 34.65066 185 PRO A O 1
ATOM 1204 N N . GLY A 1 186 ? 23.16592 -25.77867 14.38533 1.000 35.47772 186 GLY A N 1
ATOM 1205 C CA . GLY A 1 186 ? 22.78627 -27.17365 14.22227 1.000 33.10120 186 GLY A CA 1
ATOM 1206 C C . GLY A 1 186 ? 22.35629 -27.77718 15.54196 1.000 38.21840 186 GLY A C 1
ATOM 1207 O O . GLY A 1 186 ? 21.73147 -27.11748 16.38115 1.000 36.89350 186 GLY A O 1
ATOM 1208 N N . LEU A 1 187 ? 22.70246 -29.05121 15.73181 1.000 37.64227 187 LEU A N 1
ATOM 1209 C CA . LEU A 1 187 ? 22.46860 -29.80655 16.96061 1.000 36.35780 187 LEU A CA 1
ATOM 1210 C C . LEU A 1 187 ? 20.99106 -30.07676 17.22152 1.000 38.37678 187 LEU A C 1
ATOM 1211 O O . LEU A 1 187 ? 20.61942 -30.47027 18.33161 1.000 38.23195 187 LEU A O 1
ATOM 1216 N N . GLY A 1 188 ? 20.13450 -29.88176 16.22663 1.000 36.15078 188 GLY A N 1
ATOM 1217 C CA . GLY A 1 188 ? 18.78209 -30.38882 16.29632 1.000 35.17136 188 GLY A CA 1
ATOM 1218 C C . GLY A 1 188 ? 18.77437 -31.90061 16.14878 1.000 36.00730 188 GLY A C 1
ATOM 1219 O O . GLY A 1 188 ? 19.80576 -32.55547 15.99696 1.000 38.97196 188 GLY A O 1
ATOM 1220 N N . ALA A 1 189 ? 17.57615 -32.46798 16.19679 1.000 33.92283 189 ALA A N 1
ATOM 1221 C CA . ALA A 1 189 ? 17.40546 -33.91084 16.11548 1.000 32.87447 189 ALA A CA 1
ATOM 1222 C C . ALA A 1 189 ? 16.80619 -34.26519 14.76486 1.000 36.15600 189 ALA A C 1
ATOM 1223 O O . ALA A 1 189 ? 15.73003 -33.77141 14.40965 1.000 41.21512 189 ALA A O 1
ATOM 1225 N N . GLN A 1 190 ? 17.50312 -35.10473 14.01142 1.000 35.70048 190 GLN A N 1
ATOM 1226 C CA . GLN A 1 190 ? 17.00023 -35.58968 12.74016 1.000 39.07614 190 GLN A CA 1
ATOM 1227 C C . GLN A 1 190 ? 16.77144 -37.08999 12.84611 1.000 36.50353 190 GLN A C 1
ATOM 1228 O O . GLN A 1 190 ? 17.37361 -37.77039 13.67983 1.000 35.32695 190 GLN A O 1
ATOM 1234 N N . PHE A 1 191 ? 15.88670 -37.59969 11.98994 1.000 35.61604 191 PHE A N 1
ATOM 1235 C CA . PHE A 1 191 ? 15.50710 -39.00875 12.00957 1.000 37.76113 191 PHE A CA 1
ATOM 1236 C C . PHE A 1 191 ? 15.43666 -39.52998 10.58880 1.000 34.77855 191 PHE A C 1
ATOM 1237 O O . PHE A 1 191 ? 14.65345 -39.01926 9.78481 1.000 37.72510 191 PHE A O 1
ATOM 1245 N N . PHE A 1 192 ? 16.24795 -40.54022 10.28999 1.000 39.56883 192 PHE A N 1
ATOM 1246 C CA . PHE A 1 192 ? 16.20386 -41.24521 9.01285 1.000 40.88586 192 PHE A CA 1
ATOM 1247 C C . PHE A 1 192 ? 15.11552 -42.31052 9.07870 1.000 41.62990 192 PHE A C 1
ATOM 1248 O O . PHE A 1 192 ? 15.12150 -43.15993 9.97721 1.000 39.58587 192 PHE A O 1
ATOM 1256 N N . THR A 1 193 ? 14.17139 -42.25386 8.14473 1.000 43.03607 193 THR A N 1
ATOM 1257 C CA . THR A 1 193 ? 13.06134 -43.19437 8.11950 1.000 43.20840 193 THR A CA 1
ATOM 1258 C C . THR A 1 193 ? 13.22970 -44.27921 7.06673 1.000 40.98936 193 THR A C 1
ATOM 1259 O O . THR A 1 193 ? 12.34546 -45.12788 6.92769 1.000 41.90865 193 THR A O 1
ATOM 1263 N N . GLY A 1 194 ? 14.34900 -44.28499 6.33997 1.000 39.66631 194 GLY A N 1
ATOM 1264 C CA . GLY A 1 194 ? 14.49612 -45.15858 5.18858 1.000 42.60212 194 GLY A CA 1
ATOM 1265 C C . GLY A 1 194 ? 14.51688 -46.63631 5.51232 1.000 44.43813 194 GLY A C 1
ATOM 1266 O O . GLY A 1 194 ? 14.34727 -47.46082 4.60587 1.000 45.29629 194 GLY A O 1
ATOM 1267 N N . GLU A 1 195 ? 14.73641 -46.99668 6.77872 1.000 46.37590 195 GLU A N 1
ATOM 1268 C CA . GLU A 1 195 ? 14.66464 -48.40300 7.15682 1.000 43.17096 195 GLU A CA 1
ATOM 1269 C C . GLU A 1 195 ? 13.25357 -48.93666 6.98492 1.000 47.12026 195 GLU A C 1
ATOM 1270 O O . GLU A 1 195 ? 13.06458 -50.11522 6.66013 1.000 46.70817 195 GLU A O 1
ATOM 1276 N N . THR A 1 196 ? 12.25242 -48.08514 7.19031 1.000 44.37830 196 THR A N 1
ATOM 1277 C CA . THR A 1 196 ? 10.86326 -48.42130 6.90622 1.000 41.29074 196 THR A CA 1
ATOM 1278 C C . THR A 1 196 ? 10.43448 -47.94358 5.52703 1.000 43.28081 196 THR A C 1
ATOM 1279 O O . THR A 1 196 ? 9.99005 -48.74331 4.69934 1.000 44.12120 196 THR A O 1
ATOM 1283 N N . GLY A 1 197 ? 10.57751 -46.65068 5.26384 1.000 43.71000 197 GLY A N 1
ATOM 1284 C CA . GLY A 1 197 ? 10.32090 -46.10781 3.94478 1.000 41.44931 197 GLY A CA 1
ATOM 1285 C C . GLY A 1 197 ? 10.36687 -44.59910 3.97055 1.000 45.28953 197 GLY A C 1
ATOM 1286 O O . GLY A 1 197 ? 10.50134 -43.97278 5.02768 1.000 43.89564 197 GLY A O 1
ATOM 1287 N N . ASN A 1 198 ? 10.24196 -44.01776 2.77326 1.000 45.35356 198 ASN A N 1
ATOM 1288 C CA . ASN A 1 198 ? 10.22177 -42.56662 2.65778 1.000 46.86524 198 ASN A CA 1
ATOM 1289 C C . ASN A 1 198 ? 8.91478 -42.00642 3.22283 1.000 42.50716 198 ASN A C 1
ATOM 1290 O O . ASN A 1 198 ? 7.99150 -42.74440 3.57628 1.000 44.15344 198 ASN A O 1
ATOM 1295 N N . VAL A 1 199 ? 8.85350 -40.67336 3.31826 1.000 41.80859 199 VAL A N 1
ATOM 1296 C CA . VAL A 1 199 ? 7.71715 -40.01615 3.96409 1.000 45.17057 199 VAL A CA 1
ATOM 1297 C C . VAL A 1 199 ? 6.41636 -40.38725 3.26750 1.000 44.56599 199 VAL A C 1
ATOM 1298 O O . VAL A 1 199 ? 5.37208 -40.55157 3.91305 1.000 45.58562 199 VAL A O 1
ATOM 1302 N N . LYS A 1 200 ? 6.46501 -40.53371 1.93891 1.000 49.08453 200 LYS A N 1
ATOM 1303 C CA . LYS A 1 200 ? 5.30001 -40.97084 1.17279 1.000 50.68112 200 LYS A CA 1
ATOM 1304 C C . LYS A 1 200 ? 4.83459 -42.35467 1.61041 1.000 50.25403 200 LYS A C 1
ATOM 1305 O O . LYS A 1 200 ? 3.63345 -42.58828 1.79205 1.000 49.48802 200 LYS A O 1
ATOM 1311 N N . PHE A 1 201 ? 5.77173 -43.29210 1.76211 1.000 47.15717 201 PHE A N 1
ATOM 1312 C CA . PHE A 1 201 ? 5.41936 -44.61699 2.25634 1.000 45.20472 201 PHE A CA 1
ATOM 1313 C C . PHE A 1 201 ? 4.82830 -44.53626 3.65857 1.000 46.43435 201 PHE A C 1
ATOM 1314 O O . PHE A 1 201 ? 3.86104 -45.23836 3.97341 1.000 46.00221 201 PHE A O 1
ATOM 1322 N N . LEU A 1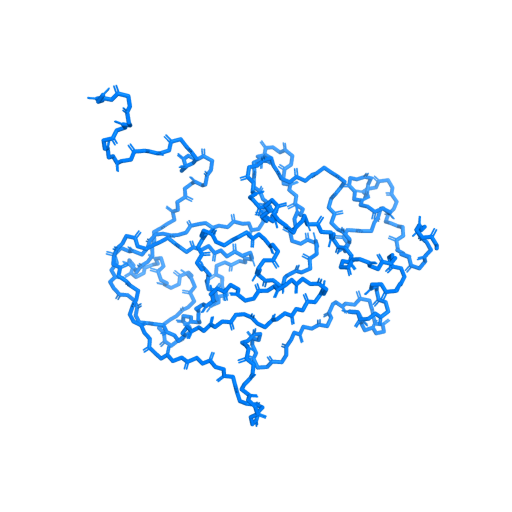 202 ? 5.38058 -43.66779 4.50970 1.000 42.23666 202 LEU A N 1
ATOM 1323 C CA . LEU A 1 202 ? 4.89333 -43.57848 5.88196 1.000 44.32431 202 LEU A CA 1
ATOM 1324 C C . LEU A 1 202 ? 3.46633 -43.05183 5.92980 1.000 46.34406 202 LEU A C 1
ATOM 1325 O O . LEU A 1 202 ? 2.66972 -43.47976 6.77377 1.000 49.87853 202 LEU A O 1
ATOM 1330 N N . ILE A 1 203 ? 3.12361 -42.12531 5.03386 1.000 43.80660 203 ILE A N 1
ATOM 1331 C CA . ILE A 1 203 ? 1.75101 -41.64160 4.96575 1.000 43.60237 203 ILE A CA 1
ATOM 1332 C C . ILE A 1 203 ? 0.83323 -42.73236 4.43425 1.000 46.58633 203 ILE A C 1
ATOM 1333 O O . ILE A 1 203 ? -0.22784 -43.00503 5.00719 1.000 50.91416 203 ILE A O 1
ATOM 1338 N N . GLU A 1 204 ? 1.24178 -43.38869 3.34422 1.000 46.62559 204 GLU A N 1
ATOM 1339 C CA . GLU A 1 204 ? 0.41018 -44.42607 2.74120 1.000 50.32869 204 GLU A CA 1
ATOM 1340 C C . GLU A 1 204 ? 0.16129 -45.58218 3.69644 1.000 47.21013 204 GLU A C 1
ATOM 1341 O O . GLU A 1 204 ? -0.89968 -46.21363 3.64045 1.000 52.22851 204 GLU A O 1
ATOM 1347 N N . GLN A 1 205 ? 1.11793 -45.87819 4.57047 1.000 49.01539 205 GLN A N 1
ATOM 1348 C CA . GLN A 1 205 ? 1.01282 -47.00726 5.47917 1.000 47.98037 205 GLN A CA 1
ATOM 1349 C C . GLN A 1 205 ? 0.56444 -46.59415 6.87272 1.000 50.34513 205 GLN A C 1
ATOM 1350 O O . GLN A 1 205 ? 0.67901 -47.39161 7.80960 1.000 51.60814 205 GLN A O 1
ATOM 1356 N N . ASN A 1 206 ? 0.05888 -45.36728 7.02487 1.000 47.56572 206 ASN A N 1
ATOM 1357 C CA . ASN A 1 206 ? -0.51822 -44.86140 8.27098 1.000 51.73452 206 ASN A CA 1
ATOM 1358 C C . ASN A 1 206 ? 0.51520 -44.76371 9.39214 1.000 48.57871 206 ASN A C 1
ATOM 1359 O O . ASN A 1 206 ? 0.16567 -44.83414 10.57442 1.000 46.58124 206 ASN A O 1
ATOM 1364 N N . TYR A 1 207 ? 1.79434 -44.61938 9.04391 1.000 48.11868 207 TYR A N 1
ATOM 1365 C CA . TYR A 1 207 ? 2.80255 -44.32412 10.05537 1.000 46.94526 207 TYR A CA 1
ATOM 1366 C C . TYR A 1 207 ? 2.80334 -42.84150 10.41475 1.000 46.22196 207 TYR A C 1
ATOM 1367 O O . TYR A 1 207 ? 2.91192 -42.48336 11.59480 1.000 41.86486 207 TYR A O 1
ATOM 1376 N N . LEU A 1 208 ? 2.67656 -41.97178 9.41442 1.000 45.40258 208 LEU A N 1
ATOM 1377 C CA . LEU A 1 208 ? 2.65265 -40.53184 9.61132 1.000 41.49954 208 LEU A CA 1
ATOM 1378 C C . LEU A 1 208 ? 1.34604 -39.94473 9.10001 1.000 42.14994 208 LEU A C 1
ATOM 1379 O O . LEU A 1 208 ? 0.62912 -40.55141 8.29884 1.000 45.98074 208 LEU A O 1
ATOM 1384 N N . GLN A 1 209 ? 1.05563 -38.73874 9.57462 1.000 40.20852 209 GLN A N 1
ATOM 1385 C CA . GLN A 1 209 ? -0.17968 -38.04011 9.25007 1.000 42.12611 209 GLN A CA 1
ATOM 1386 C C . GLN A 1 209 ? 0.16711 -36.59942 8.91155 1.000 42.01277 209 GLN A C 1
ATOM 1387 O O . GLN A 1 209 ? 0.81376 -35.91465 9.70875 1.000 45.63063 209 GLN A O 1
ATOM 1393 N N . LYS A 1 210 ? -0.22935 -36.15279 7.72300 1.000 48.25456 210 LYS A N 1
ATOM 1394 C CA . LYS A 1 210 ? 0.05217 -34.78423 7.30873 1.000 44.37609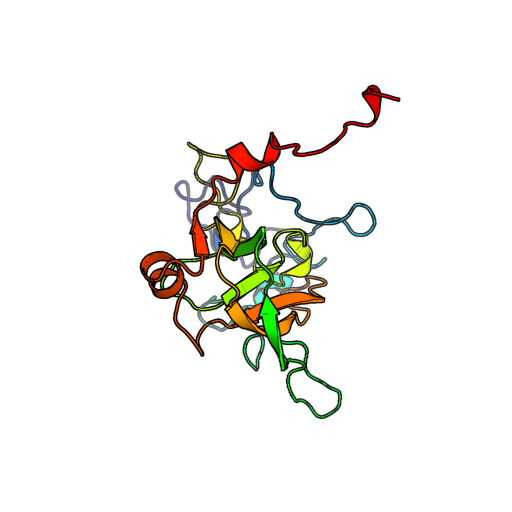 210 LYS A CA 1
ATOM 1395 C C . LYS A 1 210 ? -0.69888 -33.80117 8.20124 1.000 43.17788 210 LYS A C 1
ATOM 1396 O O . LYS A 1 210 ? -1.86590 -34.01325 8.53848 1.000 40.84020 210 LYS A O 1
ATOM 1402 N N . GLU A 1 211 ? -0.01302 -32.73528 8.61237 1.000 42.05606 211 GLU A N 1
ATOM 1403 C CA . GLU A 1 211 ? -0.59601 -31.69621 9.45195 1.000 42.86567 211 GLU A CA 1
ATOM 1404 C C . GLU A 1 211 ? -0.52944 -30.35420 8.73258 1.000 40.56293 211 GLU A C 1
ATOM 1405 O O . GLU A 1 211 ? 0.26285 -30.16712 7.80745 1.000 45.68262 211 GLU A O 1
ATOM 1411 N N . ASP A 1 212 ? -1.36993 -29.40942 9.16779 1.000 39.42208 212 ASP A N 1
ATOM 1412 C CA . ASP A 1 212 ? -1.32608 -28.05425 8.63447 1.000 42.90773 212 ASP A CA 1
ATOM 1413 C C . ASP A 1 212 ? -0.59054 -27.16385 9.62054 1.000 43.59167 212 ASP A C 1
ATOM 1414 O O . ASP A 1 212 ? -1.13419 -26.87266 10.69841 1.000 44.33882 212 ASP A O 1
ATOM 1419 N N . PRO A 1 213 ? 0.62054 -26.69367 9.29845 1.000 42.72594 213 PRO A N 1
ATOM 1420 C CA . PRO A 1 213 ? 1.37346 -25.88236 10.27129 1.000 38.93310 213 PRO A CA 1
ATOM 1421 C C . PRO A 1 213 ? 0.68581 -24.57932 10.63991 1.000 41.74256 213 PRO A C 1
ATOM 1422 O O . PRO A 1 213 ? 0.70859 -24.18143 11.81138 1.000 40.79118 213 PRO A O 1
ATOM 1426 N N . SER A 1 214 ? 0.07422 -23.89453 9.67205 1.000 46.20706 214 SER A N 1
ATOM 1427 C CA . SER A 1 214 ? -0.67490 -22.68588 9.99548 1.000 42.94031 214 SER A CA 1
ATOM 1428 C C . SER A 1 214 ? -1.87092 -22.98812 10.88665 1.000 49.09879 214 SER A C 1
ATOM 1429 O O . SER A 1 214 ? -2.36271 -22.09810 11.59124 1.000 52.44469 214 SER A O 1
ATOM 1432 N N . ALA A 1 215 ? -2.35156 -24.23049 10.87617 1.000 47.59402 215 ALA A N 1
ATOM 1433 C CA . ALA A 1 215 ? -3.42584 -24.60086 11.78390 1.000 45.77019 215 ALA A CA 1
ATOM 1434 C C . ALA A 1 215 ? -2.89089 -25.05059 13.13344 1.000 45.68294 215 ALA A C 1
ATOM 1435 O O . ALA A 1 215 ? -3.59081 -24.92970 14.14151 1.000 48.74374 215 ALA A O 1
ATOM 1437 N N . LEU A 1 216 ? -1.65790 -25.55901 13.17675 1.000 45.64683 216 LEU A N 1
ATOM 1438 C CA . LEU A 1 216 ? -1.08510 -26.00619 14.44027 1.000 45.31963 216 LEU A CA 1
ATOM 1439 C C . LEU A 1 216 ? -0.66238 -24.83986 15.31837 1.000 46.88525 216 LEU A C 1
ATOM 1440 O O . LEU A 1 216 ? -0.60995 -24.98390 16.54574 1.000 47.36919 216 LEU A O 1
ATOM 1445 N N . VAL A 1 217 ? -0.37515 -23.68384 14.72157 1.000 45.04916 217 VAL A N 1
ATOM 1446 C CA . VAL A 1 217 ? -0.00455 -22.51893 15.51513 1.000 48.71592 217 VAL A CA 1
ATOM 1447 C C . VAL A 1 217 ? -1.12665 -22.14059 16.46790 1.000 54.72402 217 VAL A C 1
ATOM 1448 O O . VAL A 1 217 ? -0.87530 -21.67320 17.58476 1.000 52.72033 217 VAL A O 1
ATOM 1452 N N . TYR A 1 218 ? -2.37169 -22.37640 16.06940 1.000 59.33685 218 TYR A N 1
ATOM 1453 C CA . TYR A 1 218 ? -3.53338 -22.05359 16.88143 1.000 56.02655 218 TYR A CA 1
ATOM 1454 C C . TYR A 1 218 ? -3.96849 -23.20319 17.78800 1.000 56.10415 218 TYR A C 1
ATOM 1455 O O . TYR A 1 218 ? -5.00886 -23.09885 18.44565 1.000 65.82934 218 TYR A O 1
ATOM 1464 N N . LYS A 1 219 ? -3.19562 -24.28167 17.85259 1.000 57.44920 219 LYS A N 1
ATOM 1465 C CA . LYS A 1 219 ? -3.57697 -25.43899 18.64690 1.000 60.50146 219 LYS A CA 1
ATOM 1466 C C . LYS A 1 219 ? -3.16519 -25.25796 20.10216 1.000 65.40199 219 LYS A C 1
ATOM 1467 O O . LYS A 1 219 ? -2.13739 -24.64956 20.40971 1.000 66.71786 219 LYS A O 1
ATOM 1473 N N . SER A 1 220 ? -3.98736 -25.79025 21.00264 1.000 70.89171 220 SER A N 1
ATOM 1474 C CA . SER A 1 220 ? -3.70605 -25.69306 22.42822 1.000 79.53853 220 SER A CA 1
ATOM 1475 C C . SER A 1 220 ? -4.48739 -26.75283 23.19086 1.000 89.89561 220 SER A C 1
ATOM 1476 O O . SER A 1 220 ? -5.47166 -26.44196 23.86907 1.000 94.24575 220 SER A O 1
ATOM 1479 N N . ASP A 1 221 ? -4.05850 -28.00678 23.08116 1.000 114.26694 221 ASP A N 1
ATOM 1480 C CA . ASP A 1 221 ? -4.74653 -29.12757 23.71968 1.000 118.52120 221 ASP A CA 1
ATOM 1481 C C . ASP A 1 221 ? -4.22296 -29.26983 25.14369 1.000 110.28028 221 ASP A C 1
ATOM 1482 O O . ASP A 1 221 ? -3.16920 -29.86673 25.37700 1.000 106.68235 221 ASP A O 1
ATOM 1487 N N . GLY A 1 222 ? -4.95768 -28.71976 26.09787 1.000 84.34046 222 GLY A N 1
ATOM 1488 C CA . GLY A 1 222 ? -4.55239 -28.79161 27.48432 1.000 71.18906 222 GLY A CA 1
ATOM 1489 C C . GLY A 1 222 ? -5.24570 -27.71615 28.29594 1.000 71.65992 222 GLY A C 1
ATOM 1490 O O . GLY A 1 222 ? -6.15440 -27.03835 27.81812 1.000 77.87055 222 GLY A O 1
ATOM 1491 N N . CYS A 1 223 ? -4.79553 -27.58799 29.54342 1.000 68.40331 223 CYS A N 1
ATOM 1492 C CA . CYS A 1 223 ? -5.30581 -26.57816 30.46440 1.000 61.24989 223 CYS A CA 1
ATOM 1493 C C . CYS A 1 223 ? -4.47054 -25.31291 30.32135 1.000 59.97351 223 CYS A C 1
ATOM 1494 O O . CYS A 1 223 ? -3.26935 -25.32298 30.60755 1.000 62.22900 223 CYS A O 1
ATOM 1497 N N . ALA A 1 224 ? -5.10143 -24.22939 29.88402 1.000 63.79618 224 ALA A N 1
ATOM 1498 C CA . ALA A 1 224 ? -4.40997 -22.95328 29.80250 1.000 63.72883 224 ALA A CA 1
ATOM 1499 C C . ALA A 1 224 ? -4.16888 -22.38739 31.19996 1.000 67.09139 224 ALA A C 1
ATOM 1500 O O . ALA A 1 224 ? -4.89964 -22.68179 32.15119 1.000 67.61400 224 ALA A O 1
ATOM 1502 N N . ASP A 1 225 ? -3.11912 -21.56779 31.31979 1.000 65.19418 225 ASP A N 1
ATOM 1503 C CA . ASP A 1 225 ? -2.77709 -20.98565 32.61343 1.000 64.35055 225 ASP A CA 1
ATOM 1504 C C . ASP A 1 225 ? -3.83227 -20.01270 33.11232 1.000 66.41121 225 ASP A C 1
ATOM 1505 O O . ASP A 1 225 ? -3.88741 -19.74364 34.31546 1.000 69.20254 225 ASP A O 1
ATOM 1510 N N . VAL A 1 226 ? -4.66594 -19.47828 32.21814 1.000 71.89181 226 VAL A N 1
ATOM 1511 C CA . VAL A 1 226 ? -5.72169 -18.55776 32.62188 1.000 71.15871 226 VAL A CA 1
ATOM 1512 C C . VAL A 1 226 ? -6.75687 -19.22447 33.51334 1.000 74.02126 226 VAL A C 1
ATOM 1513 O O . VAL A 1 226 ? -7.41877 -18.53528 34.29477 1.000 77.96573 226 VAL A O 1
ATOM 1517 N N . LEU A 1 227 ? -6.88700 -20.55120 33.44998 1.000 73.41161 227 LEU A N 1
ATOM 1518 C CA . LEU A 1 227 ? -7.83969 -21.26466 34.28821 1.000 73.53178 227 LEU A CA 1
ATOM 1519 C C . LEU A 1 227 ? -7.40131 -21.34400 35.73923 1.000 75.10997 227 LEU A C 1
ATOM 1520 O O . LEU A 1 227 ? -8.08278 -22.00468 36.52939 1.000 77.40827 227 LEU A O 1
ATOM 1525 N N . PHE A 1 228 ? -6.30378 -20.69397 36.11412 1.000 73.01793 228 PHE A N 1
ATOM 1526 C CA . PHE A 1 228 ? -5.80343 -20.76661 37.48187 1.000 73.03340 228 PHE A CA 1
ATOM 1527 C C . PHE A 1 228 ? -5.54767 -19.37825 38.06989 1.000 69.87048 228 PHE A C 1
ATOM 1528 O O . PHE A 1 228 ? -5.88894 -18.36054 37.46415 1.000 68.84421 228 PHE A O 1
#

Secondary structure (DSSP, 8-state):
--S-TTS----GGGTTBGGG-GGG-BSSPPSS---S-SSS---TTTTS-HHHHHHHHB-TTSPBP--SGGGBPB-TTS-B--EEEEEPTT-EEEEES-TTS-EEEETTS-GGGT---GGGG---TTSTTS-TTEEEEEESS-EEEEEEEBPPBTTB----EEEE-TTT--HHHHHHTTSEEEE-HHHHTT---S--GGG-

InterPro domains:
  IPR025331 Tuberculosis necrotizing toxin [PF14021] (115-209)
  IPR053024 Fungal Surface Nicotinamide Adenine Dinucleotide Glycohydrolase [PTHR42059] (24-216)

Foldseek 3Di:
DQDLPPADQPPPVLVQPDSSHLLLAGPDFFAAAFAADPVDDDDLQLPDHPNVLQVVAADPVSHGDDDPPNQADADPVRHGDKAKDKDDFFFKWKDQADQQAFKTFRRVHHNLQQQDHNSSRDCDPVNRNGRPRMWMKTFHDIAIWIKHFGPHHSSGRHRTMMTGRPVPHTSVSCVVVRRIDTDDPVVCVPDDPDDDPVVD

Organism: Fusarium oxysporum f. sp. cubense (strain race 1) (NCBI:txid1229664)

Solvent-accessible surface area: 10859 Å² total; per-residue (Å²): 116,122,84,63,88,43,29,129,89,39,24,92,96,18,140,60,56,43,24,100,6,47,38,0,0,7,60,124,59,9,112,71,15,80,28,32,54,144,139,99,93,36,71,29,24,26,67,70,12,9,49,85,0,8,121,62,39,16,61,184,171,6,88,26,91,126,24,68,82,99,6,8,54,50,46,114,125,33,86,28,77,74,32,101,70,71,8,113,94,41,45,52,0,0,43,22,17,63,38,155,17,23,54,0,17,31,22,112,17,25,0,7,57,10,5,44,0,1,34,24,0,12,28,52,115,127,74,50,27,23,6,149,18,21,37,5,0,45,0,66,72,76,1,68,3,26,7,11,42,9,13,62,61,0,39,10,44,0,104,6,38,18,14,59,0,31,148,50,13,43,0,79,86,0,50,106,82,95,55,3,81,109,28,82,21,34,56,36,70,173,98,100,117,68,97,54,125,128,121,186

Radius of gyration: 17.99 Å; Cα contacts (8 Å, |Δi|>4): 400; chains: 1; bounding box: 44×42×50 Å

Nearest PDB structures (foldseek):
  8r15-assembly1_A-2  TM=1.005E+00  e=3.602E-46  Fusarium oxysporum f. sp. cubense race 1
  8pms-assembly2_C  TM=9.441E-01  e=8.748E-24  Aspergillus fumigatus Af293
  8r17-assembly1_A-2  TM=9.060E-01  e=1.139E-24  Neurospora crassa
  8pmr-assembly1_B  TM=8.312E-01  e=1.192E-22  Aspergillus fumigatus Af293
  6ygg-assembly1_B  TM=8.157E-01  e=1.985E-22  Aspergillus fumigatus Af293